Protein AF-A0A7C4R3G1-F1 (afdb_monomer)

Radius of gyration: 39.38 Å; Cα contacts (8 Å, |Δi|>4): 159; chains: 1; bounding box: 59×72×114 Å

Foldseek 3Di:
DDDDDDDDDDDDDDDDDDDDDDDDDDDDDDDDDDDDDDDPPPPPPDPPDDDPVNVVVVVVVCVVVVVVCCVVVVVVVVVVCLVVQQVVFVVLLVVLVVVLVVQLLVQCQVALQCSVVVSQVCCDPPNNVSHPQKHKFQWDADPVRDIDGDDDDPSPGFWIWMWGDTRPDIDIDIDGSPDDPPDDGDDD

Secondary structure (DSSP, 8-state):
-----------PPPPPP-------------------------------PPPHHHHHHHHHHHHHHHHHHHHHHHHHHHHHSHHHHHHHHHHHHHHHHHHHHHHHHHHHHH-TTTHHHHHHHHHSTTT-TT-TTEEEEEEEE-TTS-EEE--S-GGG--EEEEEE--SS--EEEEEE----TTSPPPP-

Mean predicted aligned error: 16.76 Å

Sequence (188 aa):
MRARRTTRRLPPRSPSPCARGAKPQPSASSPKRGLSAEGDMRHPAGRAGFTLLEVIVTIVAAAIVGVIFIQFMGTAMSQSIRPLEFVRGEAAAERLLERVTADYVYEVNRDPAGALVTLKGLIDPPTRKYGEAVAAAWVAFDAGGTEIPFTGPAAEARTLKVTVSAAGNDLVALFTRSRTADSPPVAF

pLDDT: mean 80.84, std 17.32, range [39.94, 97.56]

Nearest PDB structures (foldseek):
  3wir-assembly2_D  TM=3.744E-01  e=2.373E+00  Caldicellulosiruptor saccharolyticus DSM 8903
  7zs1-assembly1_A  TM=3.036E-01  e=2.687E+00  Candidatus Kuenenia
  5iwd-assembly1_A-2  TM=3.847E-01  e=9.323E+00  Human herpesvirus 5 strain AD169

Solvent-accessible surface area (backbone atoms only — not comparable to full-atom values): 12020 Å² total; per-residue (Å²): 133,90,80,91,88,86,84,84,90,85,82,88,88,80,87,90,81,89,84,83,88,82,84,87,83,88,88,89,87,84,91,79,92,76,93,73,95,70,86,79,79,71,71,74,77,72,83,84,67,88,47,74,64,57,54,52,52,49,52,54,52,49,50,56,52,50,54,54,48,50,59,55,51,56,51,54,57,64,57,62,52,54,61,57,51,30,54,52,24,44,56,52,30,50,55,52,50,52,51,52,48,53,50,43,56,50,31,44,61,73,39,30,79,51,21,68,56,54,49,43,53,37,38,36,86,90,58,33,75,78,38,88,49,37,48,71,46,55,38,40,65,48,98,85,67,47,82,39,79,52,83,72,61,71,87,70,61,49,31,40,38,37,38,28,58,32,54,88,58,68,49,75,49,79,48,60,65,87,54,52,89,88,50,83,74,78,87,130

Structure (mmCIF, N/CA/C/O backbone):
data_AF-A0A7C4R3G1-F1
#
_entry.id   AF-A0A7C4R3G1-F1
#
loop_
_atom_site.group_PDB
_atom_site.id
_atom_site.type_symbol
_atom_site.label_atom_id
_atom_site.label_alt_id
_atom_site.label_comp_id
_atom_site.label_asym_id
_atom_site.label_entity_id
_atom_site.label_seq_id
_atom_site.pdbx_PDB_ins_code
_atom_site.Cartn_x
_atom_site.Cartn_y
_atom_site.Cartn_z
_atom_site.occupancy
_atom_site.B_iso_or_equiv
_atom_site.auth_seq_id
_atom_site.auth_comp_id
_atom_site.auth_asym_id
_atom_site.auth_atom_id
_atom_site.pdbx_PDB_model_num
ATOM 1 N N . MET A 1 1 ? 17.623 -49.549 -1.931 1.00 39.94 1 MET A N 1
ATOM 2 C CA . MET A 1 1 ? 18.004 -50.472 -0.838 1.00 39.94 1 MET A CA 1
ATOM 3 C C . MET A 1 1 ? 18.016 -49.663 0.463 1.00 39.94 1 MET A C 1
ATOM 5 O O . MET A 1 1 ? 18.694 -48.653 0.465 1.00 39.94 1 MET A O 1
ATOM 9 N N . ARG A 1 2 ? 17.172 -50.041 1.450 1.00 41.09 2 ARG A N 1
ATOM 10 C CA . ARG A 1 2 ? 17.169 -49.772 2.925 1.00 41.09 2 ARG A CA 1
ATOM 11 C C . ARG A 1 2 ? 17.825 -48.479 3.488 1.00 41.09 2 ARG A C 1
ATOM 13 O O . ARG A 1 2 ? 18.943 -48.166 3.140 1.00 41.09 2 ARG A O 1
ATOM 20 N N . ALA A 1 3 ? 17.289 -47.766 4.486 1.00 44.34 3 ALA A N 1
ATOM 21 C CA . ALA A 1 3 ? 16.189 -48.019 5.420 1.00 44.34 3 ALA A CA 1
ATOM 22 C C . ALA A 1 3 ? 15.718 -46.714 6.104 1.00 44.34 3 ALA A C 1
ATOM 24 O O . ALA A 1 3 ? 16.498 -45.800 6.352 1.00 44.34 3 ALA A O 1
ATOM 25 N N . ARG A 1 4 ? 14.428 -46.699 6.459 1.00 55.28 4 ARG A N 1
ATOM 26 C CA . ARG A 1 4 ? 13.743 -45.734 7.331 1.00 55.28 4 ARG A CA 1
ATOM 27 C C . ARG A 1 4 ? 14.267 -45.806 8.772 1.00 55.28 4 ARG A C 1
ATOM 29 O O . ARG A 1 4 ? 14.492 -46.908 9.272 1.00 55.28 4 ARG A O 1
ATOM 36 N N . ARG A 1 5 ? 14.284 -44.676 9.489 1.00 57.41 5 ARG A N 1
ATOM 37 C CA . ARG A 1 5 ? 14.102 -44.660 10.950 1.00 57.41 5 ARG A CA 1
ATOM 38 C C . ARG A 1 5 ? 13.112 -43.579 11.367 1.00 57.41 5 ARG A C 1
ATOM 40 O O . ARG A 1 5 ? 13.182 -42.435 10.939 1.00 57.41 5 ARG A O 1
ATOM 47 N N . THR A 1 6 ? 12.186 -44.027 12.200 1.00 58.91 6 THR A N 1
ATOM 48 C CA . THR A 1 6 ? 10.973 -43.372 12.677 1.00 58.91 6 THR A CA 1
ATOM 49 C C . THR A 1 6 ? 11.058 -43.370 14.202 1.00 58.91 6 THR A C 1
ATOM 51 O O . THR A 1 6 ? 11.199 -44.446 14.777 1.00 58.91 6 THR A O 1
ATOM 54 N N . THR A 1 7 ? 10.943 -42.223 14.870 1.00 61.84 7 THR A N 1
ATOM 55 C CA . THR A 1 7 ? 10.782 -42.123 16.341 1.00 61.84 7 THR A CA 1
ATOM 56 C C . THR A 1 7 ? 9.971 -40.855 16.639 1.00 61.84 7 THR A C 1
ATOM 58 O O . THR A 1 7 ? 10.479 -39.754 16.479 1.00 61.84 7 THR A O 1
ATOM 61 N N . ARG A 1 8 ? 8.636 -40.929 16.708 1.00 54.50 8 ARG A N 1
ATOM 62 C CA . ARG A 1 8 ? 7.759 -41.250 17.861 1.00 54.50 8 ARG A CA 1
ATOM 63 C C . ARG A 1 8 ? 7.723 -40.137 18.932 1.00 54.50 8 ARG A C 1
ATOM 65 O O . ARG A 1 8 ? 8.576 -40.079 19.807 1.00 54.50 8 ARG A O 1
ATOM 72 N N . ARG A 1 9 ? 6.683 -39.291 18.849 1.00 53.69 9 ARG A N 1
ATOM 73 C CA . ARG A 1 9 ? 6.186 -38.367 19.894 1.00 53.69 9 ARG A CA 1
ATOM 74 C C . ARG A 1 9 ? 5.587 -39.139 21.078 1.00 53.69 9 ARG A C 1
ATOM 76 O O . ARG A 1 9 ? 4.912 -40.134 20.831 1.00 53.69 9 ARG A O 1
ATOM 83 N N . LEU A 1 10 ? 5.703 -38.598 22.297 1.00 58.94 10 LEU A N 1
ATOM 84 C CA . LEU A 1 10 ? 4.778 -38.810 23.428 1.00 58.94 10 LEU A CA 1
ATOM 85 C C . LEU A 1 10 ? 4.662 -37.512 24.293 1.00 58.94 10 LEU A C 1
ATOM 87 O O . LEU A 1 10 ? 5.524 -36.643 24.162 1.00 58.94 10 LEU A O 1
ATOM 91 N N . PRO A 1 11 ? 3.574 -37.346 25.084 1.00 69.19 11 PRO A N 1
ATOM 92 C CA . PRO A 1 11 ? 2.887 -36.070 25.381 1.00 69.19 11 PRO A CA 1
ATOM 93 C C . PRO A 1 11 ? 3.176 -35.462 26.784 1.00 69.19 11 PRO A C 1
ATOM 95 O O . PRO A 1 11 ? 3.904 -36.074 27.568 1.00 69.19 11 PRO A O 1
ATOM 98 N N . PRO A 1 12 ? 2.626 -34.264 27.119 1.00 63.69 12 PRO A N 1
ATOM 99 C CA . PRO A 1 12 ? 2.894 -33.564 28.386 1.00 63.69 12 PRO A CA 1
ATOM 100 C C . PRO A 1 12 ? 2.266 -34.211 29.635 1.00 63.69 12 PRO A C 1
ATOM 102 O O . PRO A 1 12 ? 1.228 -34.867 29.574 1.00 63.69 12 PRO A O 1
ATOM 105 N N . ARG A 1 13 ? 2.916 -33.978 30.785 1.00 58.56 13 ARG A N 1
ATOM 106 C CA . ARG A 1 13 ? 2.543 -34.463 32.124 1.00 58.56 13 ARG A CA 1
ATOM 107 C C . ARG A 1 13 ? 1.336 -33.707 32.699 1.00 58.56 13 ARG A C 1
ATOM 109 O O . ARG A 1 13 ? 1.319 -32.480 32.700 1.00 58.56 13 ARG A O 1
ATOM 116 N N . SER A 1 14 ? 0.375 -34.455 33.240 1.00 64.62 14 SER A N 1
ATOM 117 C CA . SER A 1 14 ? -0.737 -33.981 34.075 1.00 64.62 14 SER A CA 1
ATOM 118 C C . SER A 1 14 ? -0.316 -33.779 35.547 1.00 64.62 14 SER A C 1
ATOM 120 O O . SER A 1 14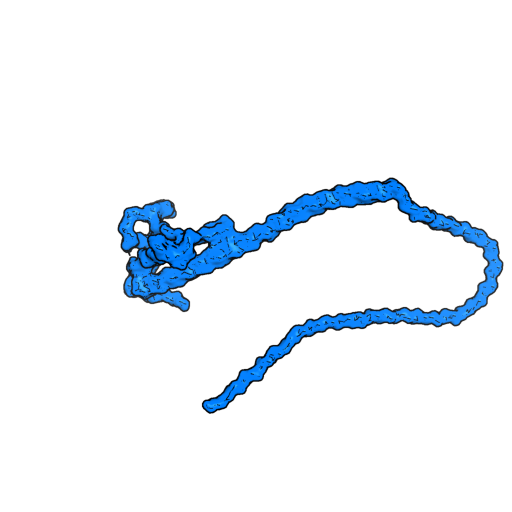 ? 0.660 -34.397 35.980 1.00 64.62 14 SER A O 1
ATOM 122 N N . PRO A 1 15 ? -1.045 -32.963 36.335 1.00 60.56 15 PRO A N 1
ATOM 123 C CA . PRO A 1 15 ? -0.702 -32.638 37.722 1.00 60.56 15 PRO A CA 1
ATOM 124 C C . PRO A 1 15 ? -1.195 -33.688 38.736 1.00 60.56 15 PRO A C 1
ATOM 126 O O . PRO A 1 15 ? -2.232 -34.322 38.542 1.00 60.56 15 PRO A O 1
ATOM 129 N N . SER A 1 16 ? -0.457 -33.840 39.840 1.00 67.31 16 SER A N 1
ATOM 130 C CA . SER A 1 16 ? -0.794 -34.721 40.970 1.00 67.31 16 SER A CA 1
ATOM 131 C C . SER A 1 16 ? -1.784 -34.068 41.957 1.00 67.31 16 SER A C 1
ATOM 133 O O . SER A 1 16 ? -1.658 -32.869 42.215 1.00 67.31 16 SER A O 1
ATOM 135 N N . PRO A 1 17 ? -2.712 -34.833 42.572 1.00 54.97 17 PRO A N 1
ATOM 136 C CA . PRO A 1 17 ? -3.666 -34.341 43.569 1.00 54.97 17 PRO A CA 1
ATOM 137 C C . PRO A 1 17 ? -3.320 -34.721 45.029 1.00 54.97 17 PRO A C 1
ATOM 139 O O . PRO A 1 17 ? -2.705 -35.747 45.290 1.00 54.97 17 PRO A O 1
ATOM 142 N N . CYS A 1 18 ? -3.848 -33.917 45.963 1.00 47.09 18 CYS A N 1
ATOM 143 C CA . CYS A 1 18 ? -4.309 -34.260 47.324 1.00 47.09 18 CYS A CA 1
ATOM 144 C C . CYS A 1 18 ? -3.393 -35.022 48.314 1.00 47.09 18 CYS A C 1
ATOM 146 O O . CYS A 1 18 ? -3.276 -36.243 48.266 1.00 47.09 18 CYS A O 1
ATOM 148 N N . ALA A 1 19 ? -2.997 -34.333 49.390 1.00 47.78 19 ALA A N 1
ATOM 149 C CA . ALA A 1 19 ? -2.803 -34.909 50.730 1.00 47.78 19 ALA A CA 1
ATOM 150 C C . ALA A 1 19 ? -3.446 -33.929 51.734 1.00 47.78 19 ALA A C 1
ATOM 152 O O . ALA A 1 19 ? -2.988 -32.801 51.867 1.00 47.78 19 ALA A O 1
ATOM 153 N N . ARG A 1 20 ? -4.687 -34.136 52.197 1.00 45.19 20 ARG A N 1
ATOM 154 C CA . ARG A 1 20 ? -5.186 -35.091 53.210 1.00 45.19 20 ARG A CA 1
ATOM 155 C C . ARG A 1 20 ? -4.472 -34.936 54.559 1.00 45.19 20 ARG A C 1
ATOM 157 O O . ARG A 1 20 ? -3.302 -35.264 54.699 1.00 45.19 20 ARG A O 1
ATOM 164 N N . GLY A 1 21 ? -5.219 -34.400 55.522 1.00 47.88 21 GLY A N 1
ATOM 165 C CA . GLY A 1 21 ? -4.740 -34.039 56.848 1.00 47.88 21 GLY A CA 1
ATOM 166 C C . GLY A 1 21 ? -4.581 -35.205 57.817 1.00 47.88 21 GLY A C 1
ATOM 167 O O . GLY A 1 21 ? -5.126 -36.291 57.629 1.00 47.88 21 GLY A O 1
ATOM 168 N N . ALA A 1 22 ? -3.868 -34.907 58.899 1.00 45.31 22 ALA A N 1
ATOM 169 C CA . ALA A 1 22 ? -3.738 -35.742 60.078 1.00 45.31 22 ALA A CA 1
ATOM 170 C C . ALA A 1 22 ? -3.911 -34.851 61.319 1.00 45.31 22 ALA A C 1
ATOM 172 O O . ALA A 1 22 ? -3.084 -33.986 61.595 1.00 45.31 22 ALA A O 1
ATOM 173 N N . LYS A 1 23 ? -5.010 -35.051 62.054 1.00 50.81 23 LYS A N 1
ATOM 174 C CA . LYS A 1 23 ? -5.135 -34.644 63.461 1.00 50.81 23 LYS A CA 1
ATOM 175 C C . LYS A 1 23 ? -4.721 -35.831 64.336 1.00 50.81 23 LYS A C 1
ATOM 177 O O . LYS A 1 23 ? -5.224 -36.925 64.083 1.00 50.81 23 LYS A O 1
ATOM 182 N N . PRO A 1 24 ? -3.924 -35.639 65.397 1.00 49.69 24 PRO A N 1
ATOM 183 C CA . PRO A 1 24 ? -3.835 -36.600 66.488 1.00 49.69 24 PRO A CA 1
ATOM 184 C C . PRO A 1 24 ? -4.986 -36.409 67.488 1.00 49.69 24 PRO A C 1
ATOM 186 O O . PRO A 1 24 ? -5.392 -35.287 67.797 1.00 49.69 24 PRO A O 1
ATOM 189 N N . GLN A 1 25 ? -5.504 -37.540 67.961 1.00 56.38 25 GLN A N 1
ATOM 190 C CA . GLN A 1 25 ? -6.518 -37.710 69.006 1.00 56.38 25 GLN A CA 1
ATOM 191 C C . GLN A 1 25 ? -5.856 -37.869 70.411 1.00 56.38 25 GLN A C 1
ATOM 193 O O . GLN A 1 25 ? -4.631 -37.788 70.498 1.00 56.38 25 GLN A O 1
ATOM 198 N N . PRO A 1 26 ? -6.626 -38.015 71.514 1.00 57.84 26 PRO A N 1
ATOM 199 C CA . PRO A 1 26 ? -6.390 -37.334 72.790 1.00 57.84 26 PRO A CA 1
ATOM 200 C C . PRO A 1 26 ? -5.721 -38.200 73.873 1.00 57.84 26 PRO A C 1
ATOM 202 O O . PRO A 1 26 ? -5.774 -39.425 73.827 1.00 57.84 26 PRO A O 1
ATOM 205 N N . SER A 1 27 ? -5.193 -37.554 74.919 1.00 47.47 27 SER A N 1
ATOM 206 C CA . SER A 1 27 ? -4.814 -38.204 76.181 1.00 47.47 27 SER A CA 1
ATOM 207 C C . SER A 1 27 ? -5.640 -37.652 77.345 1.00 47.47 27 SER A C 1
ATOM 209 O O . SER A 1 27 ? -5.654 -36.445 77.589 1.00 47.47 27 SER A O 1
ATOM 211 N N . ALA A 1 28 ? -6.312 -38.546 78.066 1.00 52.97 28 ALA A N 1
ATOM 212 C CA . ALA A 1 28 ? -7.078 -38.274 79.276 1.00 52.97 28 ALA A CA 1
ATOM 213 C C . ALA A 1 28 ? -6.274 -38.628 80.541 1.00 52.97 28 ALA A C 1
ATOM 215 O O . ALA A 1 28 ? -5.576 -39.634 80.532 1.00 52.97 28 ALA A O 1
ATOM 216 N N . SER A 1 29 ? -6.435 -37.834 81.611 1.00 47.25 29 SER A N 1
ATOM 217 C CA . SER A 1 29 ? -6.316 -38.157 83.061 1.00 47.25 29 SER A CA 1
ATOM 218 C C . SER A 1 29 ? -6.092 -36.824 83.802 1.00 47.25 29 SER A C 1
ATOM 220 O O . SER A 1 29 ? -5.271 -36.043 83.340 1.00 47.25 29 SER A O 1
ATOM 222 N N . SER A 1 30 ? -6.711 -36.414 84.910 1.00 54.38 30 SER A N 1
ATOM 223 C CA . SER A 1 30 ? -7.469 -37.057 85.989 1.00 54.38 30 SER A CA 1
ATOM 224 C C . SER A 1 30 ? -8.206 -35.956 86.799 1.00 54.38 30 SER A C 1
ATOM 226 O O . SER A 1 30 ? -7.955 -34.770 86.576 1.00 54.38 30 SER A O 1
ATOM 228 N N . PRO A 1 31 ? -9.113 -36.300 87.736 1.00 61.72 31 PRO A N 1
ATOM 229 C CA . PRO A 1 31 ? -10.105 -35.377 88.289 1.00 61.72 31 PRO A CA 1
ATOM 230 C C . PRO A 1 31 ? -9.640 -34.693 89.583 1.00 61.72 31 PRO A C 1
ATOM 232 O O . PRO A 1 31 ? -9.026 -35.328 90.441 1.00 61.72 31 PRO A O 1
ATOM 235 N N . LYS A 1 32 ? -10.040 -33.434 89.801 1.00 55.91 32 LYS A N 1
ATOM 236 C CA . LYS A 1 32 ? -10.130 -32.860 91.152 1.00 55.91 32 LYS A CA 1
ATOM 237 C C . LYS A 1 32 ? -11.449 -32.122 91.340 1.00 55.91 32 LYS A C 1
ATOM 239 O O . LYS A 1 32 ? -11.740 -31.116 90.706 1.00 55.91 32 LYS A O 1
ATOM 244 N N . ARG A 1 33 ? -12.238 -32.711 92.232 1.00 56.62 33 ARG A N 1
ATOM 245 C CA . ARG A 1 33 ? -13.456 -32.192 92.841 1.00 56.62 33 ARG A CA 1
ATOM 246 C C . ARG A 1 33 ? -13.064 -30.963 93.672 1.00 56.62 33 ARG A C 1
ATOM 248 O O . ARG A 1 33 ? -12.222 -31.083 94.557 1.00 56.62 33 ARG A O 1
ATOM 255 N N . GLY A 1 34 ? -13.659 -29.816 93.373 1.00 44.47 34 GLY A N 1
ATOM 256 C CA . GLY A 1 34 ? -13.479 -28.564 94.099 1.00 44.47 34 GLY A CA 1
ATOM 257 C C . GLY A 1 34 ? -14.744 -27.739 93.935 1.00 44.47 34 GLY A C 1
ATOM 258 O O . GLY A 1 34 ? -14.966 -27.125 92.901 1.00 44.47 34 GLY A O 1
ATOM 259 N N . LEU A 1 35 ? -15.612 -27.850 94.929 1.00 54.81 35 LEU A N 1
ATOM 260 C CA . LEU A 1 35 ? -16.843 -27.100 95.086 1.00 54.81 35 LEU A CA 1
ATOM 261 C C . LEU A 1 35 ? -16.481 -25.659 95.471 1.00 54.81 35 LEU A C 1
ATOM 263 O O . LEU A 1 35 ? -15.984 -25.462 96.571 1.00 54.81 35 LEU A O 1
ATOM 267 N N . SER A 1 36 ? -16.756 -24.691 94.598 1.00 49.94 36 SER A N 1
ATOM 268 C CA . SER A 1 36 ? -16.986 -23.294 94.980 1.00 49.94 36 SER A CA 1
ATOM 269 C C . SER A 1 36 ? -17.963 -22.692 93.984 1.00 49.94 36 SER A C 1
ATOM 271 O O . SER A 1 36 ? -17.658 -22.525 92.805 1.00 49.94 36 SER A O 1
ATOM 273 N N . ALA A 1 37 ? -19.170 -22.436 94.473 1.00 54.81 37 ALA A N 1
ATOM 274 C CA . ALA A 1 37 ? -20.114 -21.551 93.830 1.00 54.81 37 ALA A CA 1
ATOM 275 C C . ALA A 1 37 ? -19.540 -20.131 93.899 1.00 54.81 37 ALA A C 1
ATOM 277 O O . ALA A 1 37 ? -19.381 -19.602 94.989 1.00 54.81 37 ALA A O 1
ATOM 278 N N . GLU A 1 38 ? -19.232 -19.545 92.749 1.00 53.16 38 GLU A N 1
ATOM 279 C CA . GLU A 1 38 ? -19.070 -18.103 92.584 1.00 53.16 38 GLU A CA 1
ATOM 280 C C . GLU A 1 38 ? -19.631 -17.792 91.193 1.00 53.16 38 GLU A C 1
ATOM 282 O O . GLU A 1 38 ? -19.257 -18.426 90.203 1.00 53.16 38 GLU A O 1
ATOM 287 N N . GLY A 1 39 ? -20.633 -16.919 91.141 1.00 55.72 39 GLY A N 1
ATOM 288 C CA . GLY A 1 39 ? -21.445 -16.666 89.957 1.00 55.72 39 GLY A CA 1
ATOM 289 C C . GLY A 1 39 ? -20.625 -16.175 88.769 1.00 55.72 39 GLY A C 1
ATOM 290 O O . GLY A 1 39 ? -20.235 -15.012 88.705 1.00 55.72 39 GLY A O 1
ATOM 291 N N . ASP A 1 40 ? -20.450 -17.054 87.786 1.00 54.91 40 ASP A N 1
ATOM 292 C CA . ASP A 1 40 ? -20.067 -16.712 86.421 1.00 54.91 40 ASP A CA 1
ATOM 293 C C . ASP A 1 40 ? -21.234 -15.952 85.771 1.00 54.91 40 ASP A C 1
ATOM 295 O O . ASP A 1 40 ? -22.110 -16.532 85.124 1.00 54.91 40 ASP A O 1
ATOM 299 N N . MET A 1 41 ? -21.275 -14.631 85.969 1.00 57.22 41 MET A N 1
ATOM 300 C CA . MET A 1 41 ? -22.012 -13.732 85.085 1.00 57.22 41 MET A CA 1
ATOM 301 C C . MET A 1 41 ? -21.307 -13.706 83.726 1.00 57.22 41 MET A C 1
ATOM 303 O O . MET A 1 41 ? -20.685 -12.716 83.333 1.00 57.22 41 MET A O 1
ATOM 307 N N . ARG A 1 42 ? -21.457 -14.795 82.964 1.00 60.56 42 ARG A N 1
ATOM 308 C CA . ARG A 1 42 ? -21.323 -14.741 81.514 1.00 60.56 42 ARG A CA 1
ATOM 309 C C . ARG A 1 42 ? -22.380 -13.775 81.026 1.00 60.56 42 ARG A C 1
ATOM 311 O O . ARG A 1 42 ? -23.553 -14.126 80.922 1.00 60.56 42 ARG A O 1
ATOM 318 N N . HIS A 1 43 ? -21.954 -12.560 80.711 1.00 60.31 43 HIS A N 1
ATOM 319 C CA . HIS A 1 43 ? -22.693 -11.748 79.767 1.00 60.31 43 HIS A CA 1
ATOM 320 C C . HIS A 1 43 ? -22.860 -12.602 78.507 1.00 60.31 43 HIS A C 1
ATOM 322 O O . HIS A 1 43 ? -21.848 -12.997 77.914 1.00 60.31 43 HIS A O 1
ATOM 328 N N . PRO A 1 44 ? -24.093 -12.954 78.104 1.00 55.62 44 PRO A N 1
ATOM 329 C CA . PRO A 1 44 ? -24.291 -13.552 76.804 1.00 55.62 44 PRO A CA 1
ATOM 330 C C . PRO A 1 44 ? -23.753 -12.541 75.796 1.00 55.62 44 PRO A C 1
ATOM 332 O O . PRO A 1 44 ? -24.256 -11.421 75.705 1.00 55.62 44 PRO A O 1
ATOM 335 N N . ALA A 1 45 ? -22.689 -12.920 75.086 1.00 63.28 45 ALA A N 1
ATOM 336 C CA . ALA A 1 45 ? -22.256 -12.217 73.893 1.00 63.28 45 ALA A CA 1
ATOM 337 C C . ALA A 1 45 ? -23.515 -11.985 73.053 1.00 63.28 45 ALA A C 1
ATOM 339 O O . ALA A 1 45 ? -24.215 -12.945 72.714 1.00 63.28 45 ALA A O 1
ATOM 340 N N . GLY A 1 46 ? -23.866 -10.710 72.861 1.00 58.12 46 GLY A N 1
ATOM 341 C CA . GLY A 1 46 ? -25.123 -10.318 72.244 1.00 58.12 46 GLY A CA 1
ATOM 342 C C . GLY A 1 46 ? -25.340 -11.123 70.971 1.00 58.12 46 GLY A C 1
ATOM 343 O O . GLY A 1 46 ? -24.436 -11.244 70.145 1.00 58.12 46 GLY A O 1
ATOM 344 N N . ARG A 1 47 ? -26.531 -11.709 70.828 1.00 61.41 47 ARG A N 1
ATOM 345 C CA . ARG A 1 47 ? -26.988 -12.241 69.544 1.00 61.41 47 ARG A CA 1
ATOM 346 C C . ARG A 1 47 ? -26.922 -11.089 68.543 1.00 61.41 47 ARG A C 1
ATOM 348 O O . ARG A 1 47 ? -27.801 -10.234 68.533 1.00 61.41 47 ARG A O 1
ATOM 355 N N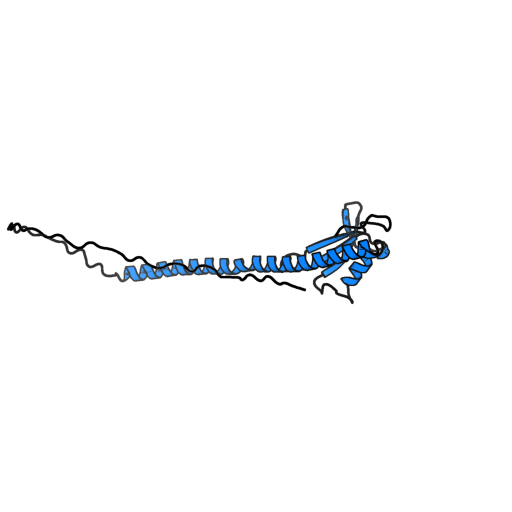 . ALA A 1 48 ? -25.858 -11.054 67.750 1.00 66.19 48 ALA A N 1
ATOM 356 C CA . ALA A 1 48 ? -25.703 -10.124 66.648 1.00 66.19 48 ALA A CA 1
ATOM 357 C C . ALA A 1 48 ? -26.709 -10.529 65.563 1.00 66.19 48 ALA A C 1
ATOM 359 O O . ALA A 1 48 ? -26.462 -11.427 64.762 1.00 66.19 48 ALA A O 1
ATOM 360 N N . GLY A 1 49 ? -27.904 -9.946 65.625 1.00 68.44 49 GLY A N 1
ATOM 361 C CA . GLY A 1 49 ? -28.871 -9.994 64.539 1.00 68.44 49 GLY A CA 1
ATOM 362 C C . GLY A 1 49 ? -28.520 -8.933 63.502 1.00 68.44 49 GLY A C 1
ATOM 363 O O . GLY A 1 49 ? -28.170 -7.814 63.871 1.00 68.44 49 GLY A O 1
ATOM 364 N N . PHE A 1 50 ? -28.633 -9.289 62.222 1.00 73.25 50 PHE A N 1
AT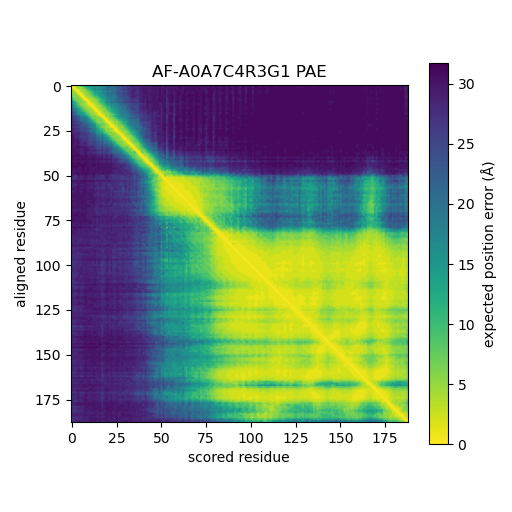OM 365 C CA . PHE A 1 50 ? -28.538 -8.348 61.107 1.00 73.25 50 PHE A CA 1
ATOM 366 C C . PHE A 1 50 ? -29.538 -7.208 61.322 1.00 73.25 50 PHE A C 1
ATOM 368 O O . PHE A 1 50 ? -30.748 -7.442 61.397 1.00 73.25 50 PHE A O 1
ATOM 375 N N . THR A 1 51 ? -29.051 -5.977 61.447 1.00 88.56 51 THR A N 1
ATOM 376 C CA . THR A 1 51 ? -29.946 -4.822 61.551 1.00 88.56 51 THR A CA 1
ATOM 377 C C . THR A 1 51 ? -30.481 -4.469 60.164 1.00 88.56 51 THR A C 1
ATOM 379 O O . THR A 1 51 ? -29.775 -4.587 59.163 1.00 88.56 51 THR A O 1
ATOM 382 N N . LEU A 1 52 ? -31.731 -4.006 60.079 1.00 90.00 52 LEU A N 1
ATOM 383 C CA . LEU A 1 52 ? -32.309 -3.538 58.810 1.00 90.00 52 LEU A CA 1
ATOM 384 C C . LEU A 1 52 ? -31.465 -2.413 58.185 1.00 90.00 52 LEU A C 1
ATOM 386 O O . LEU A 1 52 ? -31.298 -2.352 56.970 1.00 90.00 52 LEU A O 1
ATOM 390 N N . LEU A 1 53 ? -30.879 -1.565 59.031 1.00 91.44 53 LEU A N 1
ATOM 391 C CA . LEU A 1 53 ? -29.979 -0.495 58.616 1.00 91.44 53 LEU A CA 1
ATOM 392 C C . LEU A 1 53 ? -28.712 -1.037 57.929 1.00 91.44 53 LEU A C 1
ATOM 394 O O . LEU A 1 53 ? -28.333 -0.543 56.873 1.00 91.44 53 LEU A O 1
ATOM 398 N N . GLU A 1 54 ? -28.078 -2.063 58.493 1.00 90.00 54 GLU A N 1
ATOM 399 C CA . GLU A 1 54 ? -26.865 -2.683 57.943 1.00 90.00 54 GLU A CA 1
ATOM 400 C C . GLU A 1 54 ? -27.100 -3.271 56.546 1.00 90.00 54 GLU A C 1
ATOM 402 O O . GLU A 1 54 ? -26.289 -3.076 55.639 1.00 90.00 54 GLU A O 1
ATOM 407 N N . VAL A 1 55 ? -28.252 -3.912 56.327 1.00 93.12 55 VAL A N 1
ATOM 408 C CA . VAL A 1 55 ? -28.632 -4.432 55.003 1.00 93.12 55 VAL A CA 1
ATOM 409 C C . VAL A 1 55 ? -28.797 -3.297 53.988 1.00 93.12 55 VAL A C 1
ATOM 411 O O . VAL A 1 55 ? -28.297 -3.383 52.870 1.00 93.12 55 VAL A O 1
ATOM 414 N N . ILE A 1 56 ? -29.458 -2.203 54.366 1.00 94.44 56 ILE A N 1
ATOM 415 C CA . ILE A 1 56 ? -29.659 -1.066 53.458 1.00 94.44 56 ILE A CA 1
ATOM 416 C C . ILE A 1 56 ? -28.317 -0.416 53.110 1.00 94.44 56 ILE A C 1
ATOM 418 O O . ILE A 1 56 ? -28.032 -0.180 51.936 1.00 94.44 56 ILE A O 1
ATOM 422 N N . VAL A 1 57 ? -27.470 -0.164 54.110 1.00 95.00 57 VAL A N 1
ATOM 423 C CA . VAL A 1 57 ? -26.163 0.476 53.910 1.00 95.00 57 VAL A CA 1
ATOM 424 C C . VAL A 1 57 ? -25.258 -0.386 53.028 1.00 95.00 57 VAL A C 1
ATOM 426 O O . VAL A 1 57 ? -24.606 0.144 52.130 1.00 95.00 57 VAL A O 1
ATOM 429 N N . THR A 1 58 ? -25.249 -1.708 53.218 1.00 94.88 58 THR A N 1
ATOM 430 C CA . THR A 1 58 ? -24.444 -2.622 52.390 1.00 94.88 58 THR A CA 1
ATOM 431 C C . THR A 1 58 ? -24.926 -2.682 50.942 1.00 94.88 58 THR A C 1
ATOM 433 O O . THR A 1 58 ? -24.093 -2.642 50.039 1.00 94.88 58 THR A O 1
ATOM 436 N N . ILE A 1 59 ? -26.239 -2.700 50.688 1.00 95.69 59 ILE A N 1
ATOM 437 C CA . ILE A 1 59 ? -26.784 -2.682 49.320 1.00 95.69 59 ILE A CA 1
ATOM 438 C C . ILE A 1 59 ? -26.475 -1.352 48.623 1.00 95.69 59 ILE A C 1
ATOM 440 O O . ILE A 1 59 ? -26.068 -1.353 47.463 1.00 95.69 59 ILE A O 1
ATOM 444 N N . VAL A 1 60 ? -26.614 -0.220 49.319 1.00 96.94 60 VAL A N 1
ATOM 445 C CA . VAL A 1 60 ? -26.292 1.102 48.758 1.00 96.94 60 VAL A CA 1
ATOM 446 C C . VAL A 1 60 ? -24.797 1.214 48.456 1.00 96.94 60 VAL A C 1
ATOM 448 O O . VAL A 1 60 ? -24.423 1.639 47.363 1.00 96.94 60 VAL A O 1
ATOM 451 N N . ALA A 1 61 ? -23.934 0.774 49.375 1.00 96.00 61 ALA A N 1
ATOM 452 C CA . ALA A 1 61 ? -22.493 0.741 49.147 1.00 96.00 61 ALA A CA 1
ATOM 453 C C . ALA A 1 61 ? -22.127 -0.168 47.959 1.00 96.00 61 ALA A C 1
ATOM 455 O O . ALA A 1 61 ? -21.354 0.236 47.089 1.00 96.00 61 ALA A O 1
ATOM 456 N N . ALA A 1 62 ? -22.729 -1.359 47.871 1.00 96.31 62 ALA A N 1
ATOM 457 C CA . ALA A 1 62 ? -22.534 -2.281 46.754 1.00 96.31 62 ALA A CA 1
ATOM 458 C C . ALA A 1 62 ? -23.016 -1.691 45.419 1.00 96.31 62 ALA A C 1
ATOM 460 O O . ALA A 1 62 ? -22.354 -1.882 44.402 1.00 96.31 62 ALA A O 1
ATOM 461 N N . ALA A 1 63 ? -24.119 -0.937 45.411 1.00 96.44 63 ALA A N 1
ATOM 462 C CA . ALA A 1 63 ? -24.629 -0.274 44.214 1.00 96.44 63 ALA A CA 1
ATOM 463 C C . ALA A 1 63 ? -23.667 0.810 43.704 1.00 96.44 63 ALA A C 1
ATOM 465 O O . ALA A 1 63 ? -23.362 0.844 42.513 1.00 96.44 63 ALA A O 1
ATOM 466 N N . ILE A 1 64 ? -23.132 1.652 44.596 1.00 95.88 64 ILE A N 1
ATOM 467 C CA . ILE A 1 64 ? -22.164 2.699 44.230 1.00 95.88 64 ILE A CA 1
ATOM 468 C C . ILE A 1 64 ? -20.892 2.067 43.650 1.00 95.88 64 ILE A C 1
ATOM 470 O O . ILE A 1 64 ? -20.441 2.456 42.571 1.00 95.88 64 ILE A O 1
ATOM 474 N N . VAL A 1 65 ? -20.343 1.050 44.323 1.00 94.88 65 VAL A N 1
ATOM 475 C CA . VAL A 1 65 ? -19.156 0.321 43.848 1.00 94.88 65 VAL A CA 1
ATOM 476 C C . VAL A 1 65 ? -19.439 -0.398 42.526 1.00 94.88 65 VAL A C 1
ATOM 478 O O . VAL A 1 65 ? -18.607 -0.363 41.622 1.00 94.88 65 VAL A O 1
ATOM 481 N N . GLY A 1 66 ? -20.619 -1.001 42.374 1.00 94.69 66 GLY A N 1
ATOM 482 C CA . GLY A 1 66 ? -21.036 -1.688 41.154 1.00 94.69 66 GLY A CA 1
ATOM 483 C C . GLY A 1 66 ? -21.121 -0.758 39.943 1.00 94.69 66 GLY A C 1
ATOM 484 O O . GLY A 1 66 ? -20.620 -1.101 38.874 1.00 94.69 66 GLY A O 1
ATOM 485 N N . VAL A 1 67 ? -21.678 0.444 40.105 1.00 93.12 67 VAL A N 1
ATOM 486 C CA . VAL A 1 67 ? -21.747 1.449 39.028 1.00 93.12 67 VAL A CA 1
ATOM 487 C C . VAL A 1 67 ? -20.350 1.906 38.611 1.00 93.12 67 VAL A C 1
ATOM 489 O O . VAL A 1 67 ? -20.044 1.952 37.418 1.00 93.12 67 VAL A O 1
ATOM 492 N N . ILE A 1 68 ? -19.481 2.192 39.584 1.00 91.19 68 ILE A N 1
ATOM 493 C CA . ILE A 1 68 ? -18.083 2.560 39.334 1.00 91.19 68 ILE A CA 1
ATOM 494 C C . ILE A 1 68 ? -17.370 1.444 38.555 1.00 91.19 68 ILE A C 1
ATOM 496 O O . ILE A 1 68 ? -16.701 1.706 37.554 1.00 91.19 68 ILE A O 1
ATOM 500 N N . PHE A 1 69 ? -17.563 0.190 38.967 1.00 87.44 69 PHE A N 1
ATOM 501 C CA . PHE A 1 69 ? -16.976 -0.975 38.313 1.00 87.44 69 PHE A CA 1
ATOM 502 C C . PHE A 1 69 ? -17.444 -1.127 36.861 1.00 87.44 69 PHE A C 1
ATOM 504 O O . PHE A 1 69 ? -16.619 -1.349 35.980 1.00 87.44 69 PHE A O 1
ATOM 511 N N . ILE A 1 70 ? -18.739 -0.952 36.582 1.00 87.00 70 ILE A N 1
ATOM 512 C CA . ILE A 1 70 ? -19.281 -1.034 35.217 1.00 87.00 70 ILE A CA 1
ATOM 513 C C . ILE A 1 70 ? -18.682 0.060 34.322 1.00 87.00 70 ILE A C 1
ATOM 515 O O . ILE A 1 70 ? -18.278 -0.237 33.196 1.00 87.00 70 ILE A O 1
ATOM 519 N N . GLN A 1 71 ? -18.549 1.295 34.817 1.00 82.31 71 GLN A N 1
ATOM 520 C CA . GLN A 1 71 ? -17.977 2.388 34.023 1.00 82.31 71 GLN A CA 1
ATOM 521 C C . GLN A 1 71 ? -16.498 2.184 33.690 1.00 82.31 71 GLN A C 1
ATOM 523 O O . GLN A 1 71 ? -16.089 2.410 32.546 1.00 82.31 71 GLN A O 1
ATOM 528 N N . PHE A 1 72 ? -15.693 1.727 34.648 1.00 76.88 72 PHE A N 1
ATOM 529 C CA . PHE A 1 72 ? -14.270 1.484 34.409 1.00 76.88 72 PHE A CA 1
ATOM 530 C C . PHE A 1 72 ? -14.009 0.195 33.617 1.00 76.88 72 PHE A C 1
ATOM 532 O O . PHE A 1 72 ? -13.122 0.169 32.767 1.00 76.88 72 PHE A O 1
ATOM 539 N N . MET A 1 73 ? -14.804 -0.858 33.816 1.00 77.62 73 MET A N 1
ATOM 540 C CA . MET A 1 73 ? -14.629 -2.118 33.088 1.00 77.62 73 MET A CA 1
ATOM 541 C C . MET A 1 73 ? -15.137 -2.029 31.641 1.00 77.62 73 MET A C 1
ATOM 543 O O . MET A 1 73 ? -14.496 -2.552 30.729 1.00 77.62 73 MET A O 1
ATOM 547 N N . GLY A 1 74 ? -16.250 -1.324 31.401 1.00 65.75 74 GLY A N 1
ATOM 548 C CA . GLY A 1 74 ? -16.804 -1.132 30.056 1.00 65.75 74 GLY A CA 1
ATOM 549 C C . GLY A 1 74 ? -15.881 -0.328 29.134 1.00 65.75 74 GLY A C 1
ATOM 550 O O . GLY A 1 74 ? -15.721 -0.658 27.958 1.00 65.75 74 GLY A O 1
ATOM 551 N N . THR A 1 75 ? -15.209 0.688 29.677 1.00 65.06 75 THR A N 1
ATOM 552 C CA . THR A 1 75 ? -14.254 1.521 28.928 1.00 65.06 75 THR A CA 1
ATOM 553 C C . THR A 1 75 ? -12.926 0.801 28.678 1.00 65.06 75 THR A C 1
ATOM 555 O O . THR A 1 75 ? -12.447 0.792 27.541 1.00 65.06 75 THR A O 1
ATOM 558 N N . ALA A 1 76 ? -12.374 0.116 29.685 1.00 60.22 76 ALA A N 1
ATOM 559 C CA . ALA A 1 76 ? -11.135 -0.653 29.545 1.00 60.22 76 ALA A CA 1
ATOM 560 C C . ALA A 1 76 ? -11.270 -1.820 28.547 1.00 60.22 76 ALA A C 1
ATOM 562 O O . ALA A 1 76 ? -10.368 -2.065 27.742 1.00 60.22 76 ALA A O 1
ATOM 563 N N . MET A 1 77 ? -12.414 -2.512 28.532 1.00 63.88 77 MET A N 1
ATOM 564 C CA . MET A 1 77 ? -12.656 -3.618 27.600 1.00 63.88 77 MET A CA 1
ATOM 565 C C . MET A 1 77 ? -12.789 -3.132 26.147 1.00 63.88 77 MET A C 1
ATOM 567 O O . MET A 1 77 ? -12.213 -3.739 25.245 1.00 63.88 77 MET A O 1
ATOM 571 N N . SER A 1 78 ? -13.474 -2.006 25.911 1.00 61.25 78 SER A N 1
ATOM 572 C CA . SER A 1 78 ? -13.638 -1.437 24.56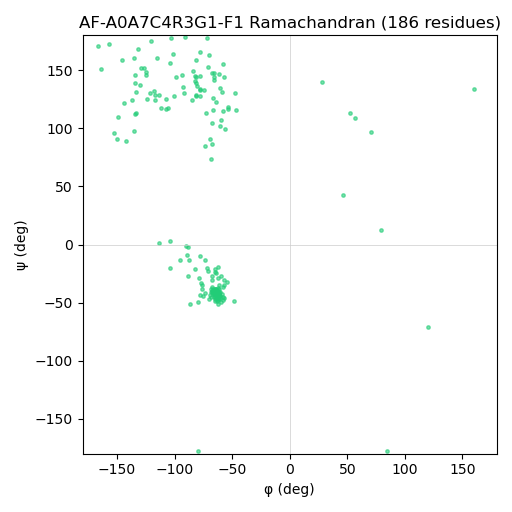2 1.00 61.25 78 SER A CA 1
ATOM 573 C C . SER A 1 78 ? -12.325 -0.912 23.961 1.00 61.25 78 SER A C 1
ATOM 575 O O . SER A 1 78 ? -12.131 -0.973 22.746 1.00 61.25 78 SER A O 1
ATOM 577 N N . GLN A 1 79 ? -11.392 -0.435 24.788 1.00 63.75 79 GLN A N 1
ATOM 578 C CA . GLN A 1 79 ? -10.079 0.020 24.319 1.00 63.75 79 GLN A CA 1
ATOM 579 C C . GLN A 1 79 ? -9.067 -1.119 24.124 1.00 63.75 79 GLN A C 1
ATOM 581 O O . GLN A 1 79 ? -8.135 -0.958 23.342 1.00 63.75 79 GLN A O 1
ATOM 586 N N . SER A 1 80 ? -9.264 -2.283 24.752 1.00 63.19 80 SER A N 1
ATOM 587 C CA . SER A 1 80 ? -8.311 -3.406 24.700 1.00 63.19 80 SER A CA 1
ATOM 588 C C . SER A 1 80 ? -8.230 -4.120 23.340 1.00 63.19 80 SER A C 1
ATOM 590 O O . SER A 1 80 ? -7.223 -4.758 23.045 1.00 63.19 80 SER A O 1
ATOM 592 N N . ILE A 1 81 ? -9.264 -4.026 22.495 1.00 71.25 81 ILE A N 1
ATOM 593 C CA . IL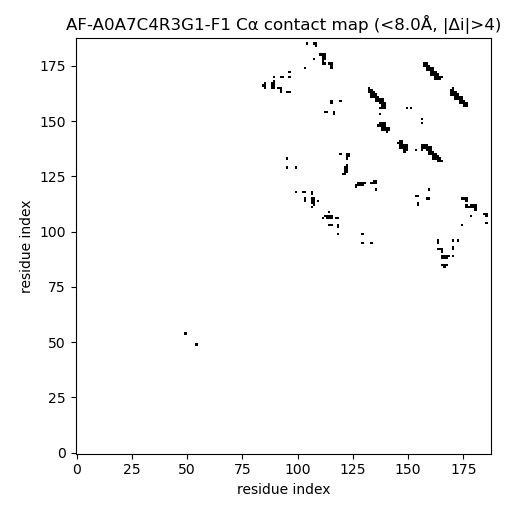E A 1 81 ? -9.307 -4.737 21.200 1.00 71.25 81 ILE A CA 1
ATOM 594 C C . ILE A 1 81 ? -8.670 -3.915 20.068 1.00 71.25 81 ILE A C 1
ATOM 596 O O . ILE A 1 81 ? -8.099 -4.483 19.140 1.00 71.25 81 ILE A O 1
ATOM 600 N N . ARG A 1 82 ? -8.678 -2.581 20.170 1.00 77.06 82 ARG A N 1
ATOM 601 C CA . ARG A 1 82 ? -8.148 -1.684 19.126 1.00 77.06 82 ARG A CA 1
ATOM 602 C C . ARG A 1 82 ? -6.663 -1.920 18.804 1.00 77.06 82 ARG A C 1
ATOM 604 O O . ARG A 1 82 ? -6.333 -1.988 17.624 1.00 77.06 82 ARG A O 1
ATOM 611 N N . PRO A 1 83 ? -5.765 -2.130 19.790 1.00 79.81 83 PRO A N 1
ATOM 612 C CA . PRO A 1 83 ? -4.369 -2.454 19.500 1.00 79.81 83 PRO A CA 1
ATOM 613 C C . PRO A 1 83 ? -4.212 -3.766 18.727 1.00 79.81 83 PRO A C 1
ATOM 615 O O . PRO A 1 83 ? -3.349 -3.874 17.864 1.00 79.81 83 PRO A O 1
ATOM 618 N N . LEU A 1 84 ? -5.061 -4.764 18.998 1.00 83.44 84 LEU A N 1
ATOM 619 C CA . LEU A 1 84 ? -5.017 -6.040 18.282 1.00 83.44 84 LEU A CA 1
ATOM 620 C C . LEU A 1 84 ? -5.448 -5.886 16.823 1.00 83.44 84 LEU A C 1
ATOM 622 O O . LEU A 1 84 ? -4.879 -6.537 15.949 1.00 83.44 84 LEU A O 1
ATOM 626 N N . GLU A 1 85 ? -6.442 -5.044 16.553 1.00 82.44 85 GLU A N 1
ATOM 627 C CA . GLU A 1 85 ? -6.881 -4.743 15.188 1.00 82.44 85 GLU A CA 1
ATOM 628 C C . GLU A 1 85 ? -5.804 -3.988 14.406 1.00 82.44 85 GLU A C 1
ATOM 630 O O . GLU A 1 85 ? -5.530 -4.352 13.263 1.00 82.44 85 GLU A O 1
ATOM 635 N N . PHE A 1 86 ? -5.126 -3.028 15.039 1.00 84.94 86 PHE A N 1
ATOM 636 C CA . PHE A 1 86 ? -4.018 -2.296 14.421 1.00 84.94 86 PHE A CA 1
ATOM 637 C C . PHE A 1 86 ? -2.829 -3.201 14.108 1.00 84.94 86 PHE A C 1
ATOM 639 O O . PHE A 1 86 ? -2.383 -3.233 12.967 1.00 84.94 86 PHE A O 1
ATOM 646 N N . VAL A 1 87 ? -2.386 -4.029 15.059 1.00 87.12 87 VAL A N 1
ATOM 647 C CA . VAL A 1 87 ? -1.270 -4.965 14.829 1.00 87.12 87 VAL A CA 1
ATOM 648 C C . VAL A 1 87 ? -1.603 -5.971 13.724 1.00 87.12 87 VAL A C 1
ATOM 650 O O . VAL A 1 87 ? -0.751 -6.316 12.908 1.00 87.12 87 VAL A O 1
ATOM 653 N N . ARG A 1 88 ? -2.851 -6.453 13.659 1.00 87.25 88 ARG A N 1
ATOM 654 C CA . ARG A 1 88 ? -3.282 -7.353 12.578 1.00 87.25 88 ARG A CA 1
ATOM 655 C C . ARG A 1 88 ? -3.312 -6.652 11.222 1.00 87.25 88 ARG A C 1
ATOM 657 O O . ARG A 1 88 ? -2.924 -7.273 10.234 1.00 87.25 88 ARG A O 1
ATOM 664 N N . GLY A 1 89 ? -3.782 -5.406 11.178 1.00 87.12 89 GLY A N 1
ATOM 665 C CA . GLY A 1 89 ? -3.793 -4.582 9.972 1.00 87.12 89 GLY A CA 1
ATOM 666 C C . GLY A 1 89 ? -2.383 -4.305 9.462 1.00 87.12 89 GLY A C 1
ATOM 667 O O . GLY A 1 89 ? -2.095 -4.559 8.295 1.00 87.12 89 GLY A O 1
ATOM 668 N N . GLU A 1 90 ? -1.489 -3.878 10.349 1.00 89.06 90 GLU A N 1
ATOM 669 C CA . GLU A 1 90 ? -0.088 -3.589 10.042 1.00 89.06 90 GLU A CA 1
ATOM 670 C C . GLU A 1 90 ? 0.649 -4.835 9.544 1.00 89.06 90 GLU A C 1
ATOM 672 O O . GLU A 1 90 ? 1.244 -4.799 8.473 1.00 89.06 90 GLU A O 1
ATOM 677 N N . ALA A 1 91 ? 0.499 -5.982 10.216 1.00 90.88 91 ALA A N 1
ATOM 678 C CA . ALA A 1 91 ? 1.108 -7.236 9.768 1.00 90.88 91 ALA A CA 1
ATOM 679 C C . ALA A 1 91 ? 0.585 -7.709 8.397 1.00 90.88 91 ALA A C 1
ATOM 681 O O . ALA A 1 91 ? 1.279 -8.418 7.666 1.00 90.88 91 ALA A O 1
ATOM 682 N N . ALA A 1 92 ? -0.657 -7.376 8.033 1.00 91.00 92 ALA A N 1
ATOM 683 C CA . ALA A 1 92 ? -1.179 -7.664 6.699 1.00 91.00 92 ALA A CA 1
ATOM 684 C C . ALA A 1 92 ? -0.577 -6.724 5.642 1.00 91.00 92 ALA A C 1
ATOM 686 O O . ALA A 1 92 ? -0.211 -7.188 4.561 1.00 91.00 92 ALA A O 1
ATOM 687 N N . ALA A 1 93 ? -0.439 -5.437 5.961 1.00 92.62 93 ALA A N 1
ATOM 688 C CA . ALA A 1 93 ? 0.174 -4.450 5.081 1.00 92.62 93 ALA A CA 1
ATOM 689 C C . ALA A 1 93 ? 1.676 -4.702 4.881 1.00 92.62 93 ALA A C 1
ATOM 691 O O . ALA A 1 93 ? 2.160 -4.636 3.753 1.00 92.62 93 ALA A O 1
ATOM 692 N N . GLU A 1 94 ? 2.395 -5.085 5.935 1.00 93.88 94 GLU A N 1
ATOM 693 C CA . GLU A 1 94 ? 3.814 -5.444 5.882 1.00 93.88 94 GLU A CA 1
ATOM 694 C C . GLU A 1 94 ? 4.044 -6.638 4.952 1.00 93.88 94 GLU A C 1
ATOM 696 O O . GLU A 1 94 ? 4.861 -6.557 4.041 1.00 93.88 94 GLU A O 1
ATOM 701 N N . ARG A 1 95 ? 3.233 -7.699 5.061 1.00 94.69 95 ARG A N 1
ATOM 702 C CA . ARG A 1 95 ? 3.299 -8.841 4.129 1.00 94.69 95 ARG A CA 1
ATOM 703 C C . ARG A 1 95 ? 3.085 -8.439 2.672 1.00 94.69 95 ARG A C 1
ATOM 705 O O . ARG A 1 95 ? 3.667 -9.044 1.773 1.00 94.69 95 ARG A O 1
ATOM 712 N N . LEU A 1 96 ? 2.211 -7.468 2.402 1.00 95.56 96 LEU A N 1
ATOM 713 C CA . LEU A 1 96 ? 2.033 -6.951 1.043 1.00 95.56 96 LEU A CA 1
ATOM 714 C C . LEU A 1 96 ? 3.272 -6.173 0.596 1.00 95.56 96 LEU A C 1
ATOM 716 O O . LEU A 1 96 ? 3.741 -6.381 -0.523 1.00 95.56 96 LEU A O 1
ATOM 720 N N . LEU A 1 97 ? 3.833 -5.341 1.471 1.00 96.12 97 LEU A N 1
ATOM 721 C CA . LEU A 1 97 ? 5.029 -4.558 1.186 1.00 96.12 97 LEU A CA 1
ATOM 722 C C . LEU A 1 97 ? 6.267 -5.437 0.959 1.00 96.12 97 LEU A C 1
ATOM 724 O O . LEU A 1 97 ? 7.050 -5.166 0.050 1.00 96.12 97 LEU A O 1
ATOM 728 N N . GLU A 1 98 ? 6.416 -6.529 1.706 1.00 96.19 98 GLU A N 1
ATOM 729 C CA . GLU A 1 98 ? 7.454 -7.544 1.495 1.00 96.19 98 GLU A CA 1
ATOM 730 C C . GLU A 1 98 ? 7.317 -8.204 0.122 1.00 96.19 98 GLU A C 1
ATOM 732 O O . GLU A 1 98 ? 8.308 -8.376 -0.585 1.00 96.19 98 GLU A O 1
ATOM 737 N N . ARG A 1 99 ? 6.090 -8.529 -0.304 1.00 96.81 99 ARG A N 1
ATOM 738 C CA . ARG A 1 99 ? 5.845 -9.095 -1.640 1.00 96.81 99 ARG A CA 1
ATOM 739 C C . ARG A 1 99 ? 6.180 -8.105 -2.752 1.00 96.81 99 ARG A C 1
ATOM 741 O O . ARG A 1 99 ? 6.810 -8.501 -3.728 1.00 96.81 99 ARG A O 1
ATOM 748 N N . VAL A 1 100 ? 5.799 -6.835 -2.599 1.00 96.81 100 VAL A N 1
ATOM 749 C CA . VAL A 1 100 ? 6.180 -5.765 -3.538 1.00 96.81 100 VAL A CA 1
ATOM 750 C C . VAL A 1 100 ? 7.701 -5.615 -3.578 1.00 96.81 100 VAL A C 1
ATOM 752 O O . VAL A 1 100 ? 8.278 -5.521 -4.656 1.00 96.81 100 VAL A O 1
ATOM 755 N N . THR A 1 101 ? 8.361 -5.649 -2.421 1.00 96.00 101 THR A N 1
ATOM 756 C CA . THR A 1 101 ? 9.821 -5.535 -2.315 1.00 96.00 101 THR A CA 1
ATOM 757 C C . THR A 1 101 ? 10.527 -6.719 -2.972 1.00 96.00 101 THR A C 1
ATOM 759 O O . THR A 1 101 ? 11.489 -6.521 -3.708 1.00 96.00 101 THR A O 1
ATOM 762 N N . ALA A 1 102 ? 10.038 -7.942 -2.770 1.00 95.81 102 ALA A N 1
ATOM 763 C CA . ALA A 1 102 ? 10.585 -9.136 -3.406 1.00 95.81 102 ALA A CA 1
ATOM 764 C C . ALA A 1 102 ? 10.465 -9.070 -4.936 1.00 95.81 102 ALA A C 1
ATOM 766 O O . ALA A 1 102 ? 11.431 -9.355 -5.644 1.00 95.81 102 ALA A O 1
ATOM 767 N N . ASP A 1 103 ? 9.310 -8.637 -5.447 1.00 95.94 103 ASP A N 1
ATOM 768 C CA . ASP A 1 103 ? 9.116 -8.439 -6.884 1.00 95.94 103 ASP A CA 1
ATOM 769 C C . ASP A 1 103 ? 9.997 -7.301 -7.418 1.00 95.94 103 ASP A C 1
ATOM 771 O O . ASP A 1 103 ? 10.611 -7.447 -8.469 1.00 95.94 103 ASP A O 1
ATOM 775 N N . TYR A 1 104 ? 10.151 -6.201 -6.680 1.00 95.62 104 TYR A N 1
ATOM 776 C CA . TYR A 1 104 ? 11.085 -5.133 -7.035 1.00 95.62 104 TYR A CA 1
ATOM 777 C C . TYR A 1 104 ? 12.529 -5.645 -7.145 1.00 95.62 104 TYR A C 1
ATOM 779 O O . TYR A 1 104 ? 13.203 -5.366 -8.135 1.00 95.62 104 TYR A O 1
ATOM 787 N N . VAL A 1 105 ? 13.006 -6.414 -6.161 1.00 94.50 105 VAL A N 1
ATOM 788 C CA . VAL A 1 105 ? 14.361 -6.990 -6.173 1.00 94.50 105 VAL A CA 1
ATOM 789 C C . VAL A 1 105 ? 14.531 -7.972 -7.334 1.00 94.50 105 VAL A C 1
ATOM 791 O O . VAL A 1 105 ? 15.582 -8.000 -7.976 1.00 94.50 105 VAL A O 1
ATOM 794 N N . TYR A 1 106 ? 13.499 -8.753 -7.649 1.00 94.44 106 TYR A N 1
ATOM 795 C CA . TYR A 1 106 ? 13.506 -9.618 -8.824 1.00 94.44 106 TYR A CA 1
ATOM 796 C C . TYR A 1 106 ? 13.626 -8.806 -10.124 1.00 94.44 106 TYR A C 1
ATOM 798 O O . TYR A 1 106 ? 14.522 -9.064 -10.930 1.00 94.44 106 TYR A O 1
ATOM 806 N N . GLU A 1 107 ? 12.784 -7.788 -10.309 1.00 93.94 107 GLU A N 1
ATOM 807 C CA . GLU A 1 107 ? 12.772 -6.972 -11.526 1.00 93.94 107 GLU A CA 1
ATOM 808 C C . GLU A 1 107 ? 14.052 -6.145 -11.678 1.00 93.94 107 GLU A C 1
ATOM 810 O O . GLU A 1 107 ? 14.604 -6.065 -12.772 1.00 93.94 107 GLU A O 1
ATOM 815 N N . VAL A 1 108 ? 14.603 -5.598 -10.590 1.00 93.19 108 VAL A N 1
ATOM 816 C CA . VAL A 1 108 ? 15.850 -4.818 -10.643 1.00 93.19 108 VAL A CA 1
ATOM 817 C C . VAL A 1 108 ? 17.066 -5.683 -10.990 1.00 93.19 108 VAL A C 1
ATOM 819 O O . VAL A 1 108 ? 18.046 -5.187 -11.545 1.00 93.19 108 VAL A O 1
ATOM 822 N N . ASN A 1 109 ? 17.023 -6.979 -10.673 1.00 92.19 109 ASN A N 1
ATOM 823 C CA . ASN A 1 109 ? 18.043 -7.948 -11.071 1.00 92.19 109 ASN A CA 1
ATOM 824 C C . ASN A 1 109 ? 17.879 -8.410 -12.529 1.00 92.19 109 ASN A C 1
ATOM 826 O O . ASN A 1 109 ? 18.868 -8.778 -13.158 1.00 92.19 109 ASN A O 1
ATOM 830 N N . ARG A 1 110 ? 16.650 -8.408 -13.058 1.00 92.06 110 ARG A N 1
ATOM 831 C CA . ARG A 1 110 ? 16.323 -8.871 -14.414 1.00 92.06 110 ARG A CA 1
ATOM 832 C C . ARG A 1 110 ? 16.474 -7.777 -15.473 1.00 92.06 110 ARG A C 1
ATOM 834 O O . ARG A 1 110 ? 17.103 -8.011 -16.499 1.00 92.06 110 ARG A O 1
ATOM 841 N N . ASP A 1 111 ? 15.861 -6.622 -15.241 1.00 91.94 111 ASP A N 1
ATOM 842 C CA . ASP A 1 111 ? 15.895 -5.440 -16.102 1.00 91.94 111 ASP A CA 1
ATOM 843 C C . ASP A 1 111 ? 15.956 -4.176 -15.225 1.00 91.94 111 ASP A C 1
ATOM 845 O O . ASP A 1 111 ? 14.925 -3.594 -14.870 1.00 91.94 111 ASP A O 1
ATOM 849 N N . PRO A 1 112 ? 17.163 -3.708 -14.865 1.00 90.06 112 PRO A N 1
ATOM 850 C CA . PRO A 1 112 ? 17.319 -2.568 -13.967 1.00 90.06 112 PRO A CA 1
ATOM 851 C C . PRO A 1 112 ? 16.761 -1.255 -14.541 1.00 90.06 112 PRO A C 1
ATOM 853 O O . PRO A 1 112 ? 16.407 -0.352 -13.779 1.00 90.06 112 PRO A O 1
ATOM 856 N N . ALA A 1 113 ? 16.667 -1.122 -15.868 1.00 90.56 113 ALA A N 1
ATOM 857 C CA . ALA A 1 113 ? 16.142 0.082 -16.502 1.00 90.56 113 ALA A CA 1
ATOM 858 C C . ALA A 1 113 ? 14.607 0.123 -16.440 1.00 90.56 113 ALA A C 1
ATOM 860 O O . ALA A 1 113 ? 14.037 1.174 -16.117 1.00 90.56 113 ALA A O 1
ATOM 861 N N . GLY A 1 114 ? 13.955 -1.012 -16.708 1.00 92.62 114 GLY A N 1
ATOM 862 C CA . GLY A 1 114 ? 12.500 -1.169 -16.727 1.00 92.62 114 GLY A CA 1
ATOM 863 C C . GLY A 1 114 ? 11.854 -1.513 -15.382 1.00 92.62 114 GLY A C 1
ATOM 864 O O . GLY A 1 114 ? 10.641 -1.358 -15.253 1.00 92.62 114 GLY A O 1
ATOM 865 N N . ALA A 1 115 ? 12.628 -1.908 -14.365 1.00 94.50 115 ALA A N 1
ATOM 866 C CA . ALA A 1 115 ? 12.114 -2.471 -13.112 1.00 94.50 115 ALA A CA 1
ATOM 867 C C . ALA A 1 115 ? 10.977 -1.672 -12.458 1.00 94.50 115 ALA A C 1
ATOM 869 O O . ALA A 1 115 ? 9.945 -2.239 -12.108 1.00 94.50 115 ALA A O 1
ATOM 870 N N . LEU A 1 116 ? 11.130 -0.350 -12.319 1.00 95.62 116 LEU A N 1
ATOM 871 C CA . LEU A 1 116 ? 10.099 0.484 -11.689 1.00 95.62 116 LEU A CA 1
ATOM 872 C C . LEU A 1 116 ? 8.814 0.561 -12.522 1.00 95.62 116 LEU A C 1
ATOM 874 O O . LEU A 1 116 ? 7.720 0.611 -11.963 1.00 95.62 116 LEU A O 1
ATOM 878 N N . VAL A 1 117 ? 8.936 0.585 -13.852 1.00 95.88 117 VAL A N 1
ATOM 879 C CA . VAL A 1 117 ? 7.784 0.638 -14.763 1.00 95.88 117 VAL A CA 1
ATOM 880 C C . VAL A 1 117 ? 7.019 -0.680 -14.693 1.00 95.88 117 VAL A C 1
ATOM 882 O O . VAL A 1 117 ? 5.799 -0.667 -14.533 1.00 95.88 117 VAL A O 1
ATOM 885 N N . THR A 1 118 ? 7.736 -1.807 -14.726 1.00 95.94 118 THR A N 1
ATOM 886 C CA . THR A 1 118 ? 7.153 -3.141 -14.548 1.00 95.94 118 THR A CA 1
ATOM 887 C C . THR A 1 118 ? 6.466 -3.255 -13.194 1.00 95.94 118 THR A C 1
ATOM 889 O O . THR A 1 118 ? 5.296 -3.628 -13.135 1.00 95.94 118 THR A O 1
ATOM 892 N N . LEU A 1 119 ? 7.143 -2.861 -12.112 1.00 96.81 119 LEU A N 1
ATOM 893 C CA . LEU A 1 119 ? 6.589 -2.896 -10.761 1.00 96.81 119 LEU A CA 1
ATOM 894 C C . LEU A 1 119 ? 5.297 -2.080 -10.659 1.00 96.81 119 LEU A C 1
ATOM 896 O O . LEU A 1 119 ? 4.297 -2.577 -10.144 1.00 96.81 119 LEU A O 1
ATOM 900 N N . LYS A 1 120 ? 5.279 -0.856 -11.202 1.00 96.81 120 LYS A N 1
ATOM 901 C CA . LYS A 1 120 ? 4.061 -0.041 -11.223 1.00 96.81 120 LYS A CA 1
ATOM 902 C C . LYS A 1 120 ? 2.943 -0.712 -12.020 1.00 96.81 120 LYS A C 1
ATOM 904 O O . LYS A 1 120 ? 1.811 -0.719 -11.555 1.00 96.81 120 LYS A O 1
ATOM 909 N N . GLY A 1 121 ? 3.250 -1.331 -13.160 1.00 96.81 121 GLY A N 1
ATOM 910 C CA . GLY A 1 121 ? 2.278 -2.081 -13.964 1.00 96.81 121 GLY A CA 1
ATOM 911 C C . GLY A 1 121 ? 1.704 -3.327 -13.272 1.00 96.81 121 GLY A C 1
ATOM 912 O O . GLY A 1 121 ? 0.601 -3.758 -13.608 1.00 96.81 121 GLY A O 1
ATOM 913 N N . LEU A 1 122 ? 2.414 -3.897 -12.291 1.00 96.81 122 LEU A N 1
ATOM 914 C CA . LEU A 1 122 ? 1.891 -4.967 -11.432 1.00 96.81 122 LEU A CA 1
ATOM 915 C C . LEU A 1 122 ? 0.928 -4.435 -10.360 1.00 96.81 122 LEU A C 1
ATOM 917 O O . LEU A 1 122 ? -0.008 -5.143 -9.984 1.00 96.81 122 LEU A O 1
ATOM 921 N N . ILE A 1 123 ? 1.165 -3.219 -9.859 1.00 97.19 123 ILE A N 1
ATOM 922 C CA . ILE A 1 123 ? 0.358 -2.575 -8.811 1.00 97.19 123 ILE A CA 1
ATOM 923 C C . ILE A 1 123 ? -0.921 -1.966 -9.399 1.00 97.19 123 ILE A C 1
ATOM 925 O O . ILE A 1 123 ? -2.017 -2.209 -8.8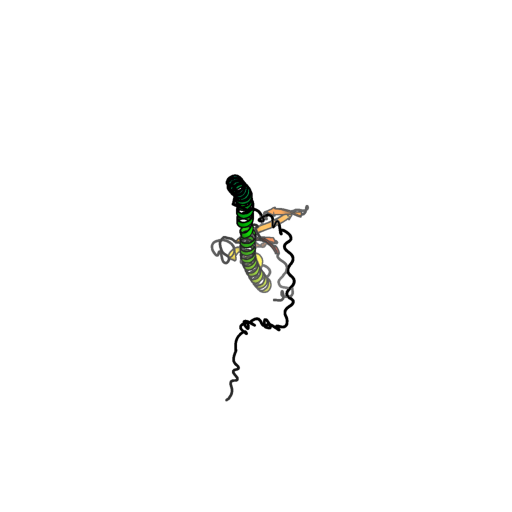93 1.00 97.19 123 ILE A O 1
ATOM 929 N N . ASP A 1 124 ? -0.780 -1.195 -10.472 1.00 95.69 124 ASP A N 1
ATOM 930 C CA . ASP A 1 124 ? -1.862 -0.439 -11.089 1.00 95.69 124 ASP A CA 1
ATOM 931 C C . ASP A 1 124 ? -2.897 -1.339 -11.801 1.00 95.69 124 ASP A C 1
ATOM 933 O O . ASP A 1 124 ? -2.634 -2.505 -12.132 1.00 95.69 124 ASP A O 1
ATOM 937 N N . PRO A 1 125 ? -4.096 -0.799 -12.095 1.00 92.38 125 PRO A N 1
ATOM 938 C CA . PRO A 1 125 ? -5.004 -1.410 -13.057 1.00 92.38 125 PRO A CA 1
ATOM 939 C C . PRO A 1 125 ? -4.334 -1.584 -14.436 1.00 92.38 125 PRO A C 1
ATOM 941 O O . PRO A 1 125 ? -3.596 -0.699 -14.870 1.00 92.38 125 PRO A O 1
ATOM 944 N N . PRO A 1 126 ? -4.625 -2.672 -15.173 1.00 92.38 126 PRO A N 1
ATOM 945 C CA . PRO A 1 126 ? -5.616 -3.706 -14.863 1.00 92.38 126 PRO A CA 1
ATOM 946 C C . PRO A 1 126 ? -5.083 -4.875 -14.013 1.00 92.38 126 PRO A C 1
ATOM 948 O O . PRO A 1 126 ? -5.880 -5.704 -13.587 1.00 92.38 126 PRO A O 1
ATOM 951 N N . THR A 1 127 ? -3.772 -4.972 -13.769 1.00 95.25 127 THR A N 1
ATOM 952 C CA . THR A 1 127 ? -3.147 -6.172 -13.184 1.00 95.25 127 THR A CA 1
ATOM 953 C C . THR A 1 127 ? -3.507 -6.387 -11.717 1.00 95.25 127 THR A C 1
ATOM 955 O O . THR A 1 127 ? -3.838 -7.509 -11.336 1.00 95.25 127 THR A O 1
ATOM 958 N N . ARG A 1 128 ? -3.420 -5.337 -10.885 1.00 94.00 128 ARG A N 1
ATOM 959 C CA . ARG A 1 128 ? -3.766 -5.373 -9.447 1.00 94.00 128 ARG A CA 1
ATOM 960 C C . ARG A 1 128 ? -3.192 -6.587 -8.691 1.00 94.00 128 ARG A C 1
ATOM 962 O O . ARG A 1 128 ? -3.874 -7.182 -7.856 1.00 94.00 128 ARG A O 1
ATOM 969 N N . LYS A 1 129 ? -1.930 -6.966 -8.939 1.00 95.88 129 LYS A N 1
ATOM 970 C CA . LYS A 1 129 ? -1.302 -8.192 -8.389 1.00 95.88 129 LYS A CA 1
ATOM 971 C C . LYS A 1 129 ? -1.374 -8.277 -6.857 1.00 95.88 129 LYS A C 1
ATOM 973 O O . LYS A 1 129 ? -1.460 -9.373 -6.303 1.00 95.88 129 LYS A O 1
ATOM 978 N N . TYR A 1 130 ? -1.336 -7.129 -6.181 1.00 94.88 130 TYR A N 1
ATOM 979 C CA . TYR A 1 130 ? -1.331 -7.016 -4.717 1.00 94.88 130 TYR A CA 1
ATOM 980 C C . TYR A 1 130 ? -2.688 -6.592 -4.129 1.00 94.88 130 TYR A C 1
ATOM 982 O O . TYR A 1 130 ? -2.805 -6.439 -2.915 1.00 94.88 130 TYR A O 1
ATOM 990 N N . GLY A 1 131 ? -3.717 -6.439 -4.969 1.00 93.50 131 GLY A N 1
ATOM 991 C CA . GLY A 1 131 ? -5.049 -5.981 -4.577 1.00 93.50 131 GLY A CA 1
ATOM 992 C C . GLY A 1 131 ? -5.205 -4.457 -4.520 1.00 93.50 131 GLY A C 1
ATOM 993 O O . GLY A 1 131 ? -4.295 -3.697 -4.834 1.00 93.50 131 GLY A O 1
ATOM 994 N N . GLU A 1 132 ? -6.398 -4.015 -4.120 1.00 92.56 132 GLU A N 1
ATOM 995 C CA . GLU A 1 132 ? -6.810 -2.599 -4.102 1.00 92.56 132 GLU A CA 1
ATOM 996 C C . GLU A 1 132 ? -6.130 -1.764 -3.010 1.00 92.56 132 GLU A C 1
ATOM 998 O O . GLU A 1 132 ? -6.081 -0.543 -3.111 1.00 92.56 132 GLU A O 1
ATOM 1003 N N . ALA A 1 133 ? -5.605 -2.417 -1.971 1.00 92.94 133 ALA A N 1
ATOM 1004 C CA . ALA A 1 133 ? -4.965 -1.748 -0.843 1.00 92.94 133 ALA A CA 1
ATOM 1005 C C . ALA A 1 133 ? -3.582 -1.171 -1.186 1.00 92.94 133 ALA A C 1
ATOM 1007 O O . ALA A 1 133 ? -3.041 -0.407 -0.393 1.00 92.94 133 ALA A O 1
ATOM 1008 N N . VAL A 1 134 ? -2.997 -1.544 -2.329 1.00 96.50 134 VAL A N 1
ATOM 1009 C CA . VAL A 1 134 ? -1.674 -1.082 -2.756 1.00 96.50 134 VAL A CA 1
ATOM 1010 C C . VAL A 1 134 ? -1.828 -0.088 -3.899 1.00 96.50 134 VAL A C 1
ATOM 1012 O O . VAL A 1 134 ? -2.420 -0.401 -4.931 1.00 96.50 134 VAL A O 1
ATOM 1015 N N . ALA A 1 135 ? -1.260 1.100 -3.726 1.00 96.62 135 ALA A N 1
ATOM 1016 C CA . ALA A 1 135 ? -1.238 2.159 -4.723 1.00 96.62 135 ALA A CA 1
ATOM 1017 C C . ALA A 1 135 ? 0.198 2.607 -4.994 1.00 96.62 135 ALA A C 1
ATOM 1019 O O . ALA A 1 135 ? 1.048 2.583 -4.103 1.00 96.62 135 ALA A O 1
ATOM 1020 N N . ALA A 1 136 ? 0.467 3.038 -6.225 1.00 96.56 136 ALA A N 1
ATOM 1021 C CA . ALA A 1 136 ? 1.784 3.505 -6.626 1.00 96.56 136 ALA A CA 1
ATOM 1022 C C . ALA A 1 136 ? 1.714 4.860 -7.339 1.00 96.56 136 ALA A C 1
ATOM 1024 O O . ALA A 1 136 ? 0.876 5.083 -8.216 1.00 96.56 136 ALA A O 1
ATOM 1025 N N . ALA A 1 137 ? 2.639 5.755 -7.004 1.00 96.44 137 ALA A N 1
ATOM 1026 C CA . ALA A 1 137 ? 2.740 7.094 -7.567 1.00 96.44 137 ALA A CA 1
ATOM 1027 C C . ALA A 1 137 ? 4.188 7.419 -7.942 1.00 96.44 137 ALA A C 1
ATOM 1029 O O . ALA A 1 137 ? 5.124 7.109 -7.205 1.00 96.44 137 ALA A O 1
ATOM 1030 N N . TRP A 1 138 ? 4.371 8.067 -9.091 1.00 97.38 138 TRP A N 1
ATOM 1031 C CA . TRP A 1 138 ? 5.672 8.608 -9.467 1.00 97.38 138 TRP A CA 1
ATOM 1032 C C . TRP A 1 138 ? 5.928 9.903 -8.709 1.00 97.38 138 TRP A C 1
ATOM 1034 O O . TRP A 1 138 ? 5.105 10.820 -8.744 1.00 97.38 138 TRP A O 1
ATOM 1044 N N . VAL A 1 139 ? 7.079 9.981 -8.049 1.00 96.81 139 VAL A N 1
ATOM 1045 C CA . VAL A 1 139 ? 7.461 11.142 -7.245 1.00 96.81 139 VAL A CA 1
ATOM 1046 C C . VAL A 1 139 ? 8.855 11.618 -7.631 1.00 96.81 139 VAL A C 1
ATOM 1048 O O . VAL A 1 139 ? 9.696 10.844 -8.093 1.00 96.81 139 VAL A O 1
ATOM 1051 N N . ALA A 1 140 ? 9.092 12.906 -7.446 1.00 95.50 140 ALA A N 1
ATOM 1052 C CA . ALA A 1 140 ? 10.394 13.540 -7.535 1.00 95.50 140 ALA A CA 1
ATOM 1053 C C . ALA A 1 140 ? 10.599 14.429 -6.305 1.00 95.50 140 ALA A C 1
ATOM 1055 O O . ALA A 1 140 ? 9.661 14.685 -5.553 1.00 95.50 140 ALA A O 1
ATOM 1056 N N . PHE A 1 141 ? 11.828 14.887 -6.102 1.00 94.19 141 PHE A N 1
ATOM 1057 C CA . PHE A 1 141 ? 12.154 15.829 -5.040 1.00 94.19 141 PHE A CA 1
ATOM 1058 C C . PHE A 1 141 ? 12.680 17.111 -5.673 1.00 94.19 141 PHE A C 1
ATOM 1060 O O . PHE A 1 141 ? 13.508 17.052 -6.586 1.00 94.19 141 PHE A O 1
ATOM 1067 N N . ASP A 1 142 ? 12.165 18.253 -5.228 1.00 93.06 142 ASP A N 1
ATOM 1068 C CA . ASP A 1 142 ? 12.678 19.552 -5.650 1.00 93.06 142 ASP A CA 1
ATOM 1069 C C . ASP A 1 142 ? 14.054 19.847 -5.021 1.00 93.06 142 ASP A C 1
ATOM 1071 O O . ASP A 1 142 ? 14.589 19.068 -4.228 1.00 93.06 142 ASP A O 1
ATOM 1075 N N . ALA A 1 143 ? 14.649 20.990 -5.369 1.00 93.75 143 ALA A N 1
ATOM 1076 C CA . ALA A 1 143 ? 15.949 21.393 -4.828 1.00 93.75 143 ALA A CA 1
ATOM 1077 C C . ALA A 1 143 ? 15.948 21.601 -3.297 1.00 93.75 143 ALA A C 1
ATOM 1079 O O . ALA A 1 143 ? 17.012 21.582 -2.682 1.00 93.75 143 ALA A O 1
ATOM 1080 N N . GLY A 1 144 ? 14.775 21.799 -2.686 1.00 93.38 144 GLY A N 1
ATOM 1081 C CA . GLY A 1 144 ? 14.585 21.903 -1.240 1.00 93.38 144 GLY A CA 1
ATOM 1082 C C . GLY A 1 144 ? 14.315 20.561 -0.552 1.00 93.38 144 GLY A C 1
ATOM 1083 O O . GLY A 1 144 ? 14.166 20.536 0.667 1.00 93.38 144 GLY A O 1
ATOM 1084 N N . GLY A 1 145 ? 14.257 19.453 -1.299 1.00 90.62 145 GLY A N 1
ATOM 1085 C CA . GLY A 1 145 ? 13.923 18.130 -0.772 1.00 90.62 145 GLY A CA 1
ATOM 1086 C C . GLY A 1 145 ? 12.424 17.900 -0.561 1.00 90.62 145 GLY A C 1
ATOM 1087 O O . GLY A 1 145 ? 12.048 16.922 0.083 1.00 90.62 145 GLY A O 1
ATOM 1088 N N . THR A 1 146 ? 11.560 18.765 -1.094 1.00 95.06 146 THR A N 1
ATOM 1089 C CA . THR A 1 146 ? 10.104 18.593 -1.034 1.00 95.06 146 THR A CA 1
ATOM 1090 C C . THR A 1 146 ? 9.664 17.564 -2.061 1.00 95.06 146 THR A C 1
ATOM 1092 O O . THR A 1 146 ? 10.065 17.629 -3.224 1.00 95.06 146 THR A O 1
ATOM 1095 N N . GLU A 1 147 ? 8.808 16.628 -1.649 1.00 95.31 147 GLU A N 1
ATOM 1096 C CA . GLU A 1 147 ? 8.182 15.690 -2.577 1.00 95.31 147 GLU A CA 1
ATOM 1097 C C . GLU A 1 147 ? 7.227 16.434 -3.523 1.00 95.31 147 GLU A C 1
ATOM 1099 O O . GLU A 1 147 ? 6.310 17.131 -3.088 1.00 95.31 147 GLU A O 1
ATOM 1104 N N . ILE A 1 148 ? 7.424 16.245 -4.825 1.00 96.06 148 ILE A N 1
ATOM 1105 C CA . ILE A 1 148 ? 6.558 16.751 -5.887 1.00 96.06 148 ILE A CA 1
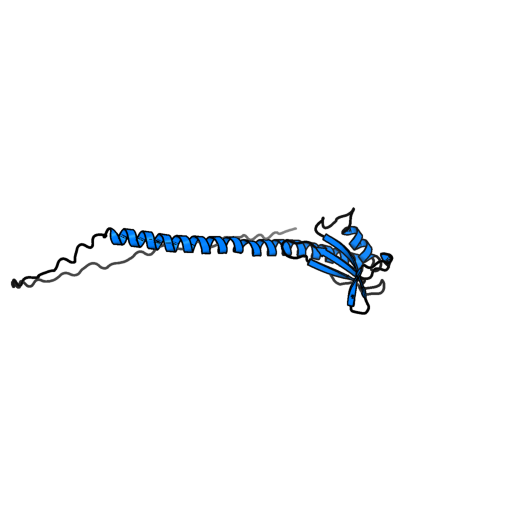ATOM 1106 C C . ILE A 1 148 ? 6.125 15.599 -6.807 1.00 96.06 148 ILE A C 1
ATOM 1108 O O . ILE A 1 148 ? 6.861 14.619 -6.971 1.00 96.06 148 ILE A O 1
ATOM 1112 N N . PRO A 1 149 ? 4.952 15.689 -7.454 1.00 95.62 149 PRO A N 1
ATOM 1113 C CA . PRO A 1 149 ? 4.571 14.731 -8.483 1.00 95.62 149 PRO A CA 1
ATOM 1114 C C . PRO A 1 149 ? 5.576 14.744 -9.639 1.00 95.62 149 PRO A C 1
ATOM 1116 O O . PRO A 1 149 ? 5.950 15.808 -10.136 1.00 95.62 149 PRO A O 1
ATOM 1119 N N . PHE A 1 150 ? 5.990 13.568 -10.106 1.00 95.50 150 PHE A N 1
ATOM 1120 C CA . PHE A 1 150 ? 6.793 13.471 -11.323 1.00 95.50 150 PHE A CA 1
ATOM 1121 C C . PHE A 1 150 ? 5.887 13.534 -12.561 1.00 95.50 150 PHE A C 1
ATOM 1123 O O . PHE A 1 150 ? 4.934 12.764 -12.674 1.00 95.50 150 PHE A O 1
ATOM 1130 N N . THR A 1 151 ? 6.195 14.435 -13.497 1.00 92.69 151 THR A N 1
ATOM 1131 C CA . THR A 1 151 ? 5.371 14.713 -14.692 1.00 92.69 151 THR A CA 1
ATOM 1132 C C . THR A 1 151 ? 6.033 14.321 -16.018 1.00 92.69 151 THR A C 1
ATOM 1134 O O . THR A 1 151 ? 5.441 14.521 -17.077 1.00 92.69 151 THR A O 1
ATOM 1137 N N . GLY A 1 152 ? 7.247 13.763 -15.982 1.00 91.50 152 GLY A N 1
ATOM 1138 C CA . GLY A 1 152 ? 7.961 13.298 -17.172 1.00 91.50 152 GLY A CA 1
ATOM 1139 C C . GLY A 1 152 ? 7.497 11.921 -17.671 1.00 91.50 152 GLY A C 1
ATOM 1140 O O . GLY A 1 152 ? 6.586 11.309 -17.103 1.00 91.50 152 GLY A O 1
ATOM 1141 N N . PRO A 1 153 ? 8.132 11.385 -18.726 1.00 91.62 153 PRO A N 1
ATOM 1142 C CA . PRO A 1 153 ? 7.832 10.042 -19.206 1.00 91.62 153 PRO A CA 1
ATOM 1143 C C . PRO A 1 153 ? 8.225 8.990 -18.158 1.00 91.62 153 PRO A C 1
ATOM 1145 O O . PRO A 1 153 ? 9.271 9.084 -17.518 1.00 91.62 153 PRO A O 1
ATOM 1148 N N . ALA A 1 154 ? 7.412 7.939 -18.004 1.00 89.38 154 ALA A N 1
ATOM 1149 C CA . ALA A 1 154 ? 7.612 6.914 -16.971 1.00 89.38 154 ALA A CA 1
ATOM 1150 C C . ALA A 1 154 ? 8.991 6.225 -17.037 1.00 89.38 154 ALA A C 1
ATOM 1152 O O . ALA A 1 154 ? 9.546 5.852 -16.008 1.00 89.38 154 ALA A O 1
ATOM 1153 N N . ALA A 1 155 ? 9.580 6.105 -18.232 1.00 87.88 155 ALA A N 1
ATOM 1154 C CA . ALA A 1 155 ? 10.926 5.561 -18.420 1.00 87.88 155 ALA A CA 1
ATOM 1155 C C . ALA A 1 155 ? 12.034 6.421 -17.773 1.00 87.88 155 ALA A C 1
ATOM 1157 O O . ALA A 1 155 ? 13.129 5.927 -17.494 1.00 87.88 155 ALA A O 1
ATOM 1158 N N . GLU A 1 156 ? 11.771 7.696 -17.505 1.00 89.94 156 GLU A N 1
ATOM 1159 C CA . GLU A 1 156 ? 12.711 8.610 -16.854 1.00 89.94 156 GLU A CA 1
ATOM 1160 C C . GLU A 1 156 ? 12.489 8.714 -15.344 1.00 89.94 156 GLU A C 1
ATOM 1162 O O . GLU A 1 156 ? 13.378 9.197 -14.635 1.00 89.94 156 GLU A O 1
ATOM 1167 N N . ALA A 1 157 ? 11.355 8.216 -14.842 1.00 92.38 157 ALA A N 1
ATOM 1168 C CA . ALA A 1 157 ? 11.027 8.255 -13.428 1.00 92.38 157 ALA A CA 1
ATOM 1169 C C . ALA A 1 157 ? 12.090 7.516 -12.600 1.00 92.38 157 ALA A C 1
ATOM 1171 O O . ALA A 1 157 ? 12.499 6.392 -12.909 1.00 92.38 157 ALA A O 1
ATOM 1172 N N . ARG A 1 158 ? 12.566 8.175 -11.539 1.00 92.31 158 ARG A N 1
ATOM 1173 C CA . ARG A 1 158 ? 13.645 7.661 -10.679 1.00 92.31 158 ARG A CA 1
ATOM 1174 C C . ARG A 1 158 ? 13.158 7.119 -9.351 1.00 92.31 158 ARG A C 1
ATOM 1176 O O . ARG A 1 158 ? 13.880 6.322 -8.761 1.00 92.31 158 ARG A O 1
ATOM 1183 N N . THR A 1 159 ? 11.960 7.516 -8.929 1.00 95.31 159 THR A N 1
ATOM 1184 C CA . THR A 1 159 ? 11.384 7.137 -7.643 1.00 95.31 159 THR A CA 1
ATOM 1185 C C . THR A 1 159 ? 9.916 6.776 -7.820 1.00 95.31 159 THR A C 1
ATOM 1187 O O . THR A 1 159 ? 9.116 7.567 -8.324 1.00 95.31 159 THR A O 1
ATOM 1190 N N . LEU A 1 160 ? 9.566 5.573 -7.383 1.00 97.06 160 LEU A N 1
ATOM 1191 C CA . LEU A 1 160 ? 8.203 5.094 -7.255 1.00 97.06 160 LEU A CA 1
ATOM 1192 C C . LEU A 1 160 ? 7.851 5.040 -5.770 1.00 97.06 160 LEU A C 1
ATOM 1194 O O . LEU A 1 160 ? 8.450 4.282 -5.006 1.00 97.06 160 LEU A O 1
ATOM 1198 N N . LYS A 1 161 ? 6.866 5.836 -5.367 1.00 97.50 161 LYS A N 1
ATOM 1199 C CA . LYS A 1 161 ? 6.259 5.750 -4.044 1.00 97.50 161 LYS A CA 1
ATOM 1200 C C . LYS A 1 161 ? 5.178 4.686 -4.076 1.00 97.50 161 LYS A C 1
ATOM 1202 O O . LYS A 1 161 ? 4.264 4.777 -4.893 1.00 97.50 161 LYS A O 1
ATOM 1207 N N . VAL A 1 162 ? 5.271 3.706 -3.191 1.00 97.56 162 VAL A N 1
ATOM 1208 C CA . VAL A 1 162 ? 4.239 2.689 -2.996 1.00 97.56 162 VAL A CA 1
ATOM 1209 C C . VAL A 1 162 ? 3.632 2.877 -1.620 1.00 97.56 162 VAL A C 1
ATOM 1211 O O . VAL A 1 162 ? 4.351 2.951 -0.626 1.00 97.56 162 VAL A O 1
ATOM 1214 N N . THR A 1 163 ? 2.309 2.941 -1.581 1.00 96.88 163 THR A N 1
ATOM 1215 C CA . THR A 1 163 ? 1.514 3.078 -0.366 1.00 96.88 163 THR A CA 1
ATOM 1216 C C . THR A 1 163 ? 0.647 1.838 -0.212 1.00 96.88 163 THR A C 1
ATOM 1218 O O . THR A 1 163 ? -0.061 1.458 -1.145 1.00 96.88 163 THR A O 1
ATOM 1221 N N . VAL A 1 164 ? 0.698 1.211 0.959 1.00 96.62 164 VAL A N 1
ATOM 1222 C CA . VAL A 1 164 ? -0.164 0.094 1.347 1.00 96.62 164 VAL A CA 1
ATOM 1223 C C . VAL A 1 164 ? -1.092 0.576 2.449 1.00 96.62 164 VAL A C 1
ATOM 1225 O O . VAL A 1 164 ? -0.630 0.948 3.527 1.00 96.62 164 VAL A O 1
ATOM 1228 N N . SER A 1 165 ? -2.394 0.561 2.182 1.00 93.56 165 SER A N 1
ATOM 1229 C CA . SER A 1 165 ? -3.385 0.967 3.169 1.00 93.56 165 SER A CA 1
ATOM 1230 C C . SER A 1 165 ? -3.621 -0.126 4.206 1.00 93.56 165 SER A C 1
ATOM 1232 O O . SER A 1 165 ? -3.806 -1.298 3.859 1.00 93.56 165 SER A O 1
ATOM 1234 N N . ALA A 1 166 ? -3.620 0.258 5.483 1.00 88.75 166 ALA A N 1
ATOM 1235 C CA . ALA A 1 166 ? -3.842 -0.643 6.608 1.00 88.75 166 ALA A CA 1
ATOM 1236 C C . ALA A 1 166 ? -4.802 -0.038 7.639 1.00 88.75 166 ALA A C 1
ATOM 1238 O O . ALA A 1 166 ? -5.014 1.172 7.706 1.00 88.75 166 ALA A O 1
ATOM 1239 N N . ALA A 1 167 ? -5.381 -0.895 8.484 1.00 79.75 167 ALA A N 1
ATOM 1240 C CA . ALA A 1 167 ? -6.203 -0.441 9.599 1.00 79.75 167 ALA A CA 1
ATOM 1241 C C . ALA A 1 167 ? -5.324 0.279 10.636 1.00 79.75 167 ALA A C 1
ATOM 1243 O O . ALA A 1 167 ? -4.596 -0.364 11.390 1.00 79.75 167 ALA A O 1
ATOM 1244 N N . GLY A 1 168 ? -5.397 1.609 10.665 1.00 75.62 168 GLY A N 1
ATOM 1245 C CA . GLY A 1 168 ? -4.623 2.460 11.566 1.00 75.62 168 GLY A CA 1
ATOM 1246 C C . GLY A 1 168 ? -3.739 3.428 10.791 1.00 75.62 168 GLY A C 1
ATOM 1247 O O . GLY A 1 168 ? -4.049 4.614 10.757 1.00 75.62 168 GLY A O 1
ATOM 1248 N N . ASN A 1 169 ? -2.682 2.913 10.155 1.00 83.19 169 ASN A N 1
ATOM 1249 C CA . ASN A 1 169 ? -1.701 3.709 9.416 1.00 83.19 169 ASN A CA 1
ATOM 1250 C C . ASN A 1 169 ? -1.386 3.093 8.051 1.00 83.19 169 ASN A C 1
ATOM 1252 O O . ASN A 1 169 ? -1.293 1.873 7.923 1.00 83.19 169 ASN A O 1
ATOM 1256 N N . ASP A 1 170 ? -1.136 3.949 7.065 1.00 91.44 170 ASP A N 1
ATOM 1257 C CA . ASP A 1 170 ? -0.630 3.522 5.766 1.00 91.44 170 ASP A CA 1
ATOM 1258 C C . ASP A 1 170 ? 0.888 3.297 5.834 1.00 91.44 170 ASP A C 1
ATOM 1260 O O . ASP A 1 170 ? 1.631 4.111 6.390 1.00 91.44 170 ASP A O 1
ATOM 1264 N N . LEU A 1 171 ? 1.361 2.207 5.230 1.00 94.19 171 LEU A N 1
ATOM 1265 C CA . LEU A 1 171 ? 2.789 1.941 5.068 1.00 94.19 171 LEU A CA 1
ATOM 1266 C C . LEU A 1 171 ? 3.259 2.497 3.728 1.00 94.19 171 LEU A C 1
ATOM 1268 O O . LEU A 1 171 ? 2.657 2.226 2.690 1.00 94.19 171 LEU A O 1
ATOM 1272 N N . VAL A 1 172 ? 4.352 3.256 3.741 1.00 95.62 172 VAL A N 1
ATOM 1273 C CA . VAL A 1 172 ? 4.923 3.865 2.536 1.00 95.62 172 VAL A CA 1
ATOM 1274 C C . VAL A 1 172 ? 6.356 3.394 2.346 1.00 95.62 172 VAL A C 1
ATOM 1276 O O . VAL A 1 172 ? 7.170 3.485 3.262 1.00 95.62 172 VAL A O 1
ATOM 1279 N N . ALA A 1 173 ? 6.677 2.941 1.135 1.00 96.31 173 ALA A N 1
ATOM 1280 C CA . ALA A 1 173 ? 8.043 2.668 0.709 1.00 96.31 173 ALA A CA 1
ATOM 1281 C C . ALA A 1 173 ? 8.385 3.441 -0.563 1.00 96.31 173 ALA A C 1
ATOM 1283 O O . ALA A 1 173 ? 7.547 3.638 -1.448 1.00 96.31 173 ALA A O 1
ATOM 1284 N N . LEU A 1 174 ? 9.647 3.853 -0.657 1.00 96.50 174 LEU A N 1
ATOM 1285 C CA . LEU A 1 174 ? 10.209 4.477 -1.846 1.00 96.50 174 LEU A CA 1
ATOM 1286 C C . LEU A 1 174 ? 11.124 3.477 -2.544 1.00 96.50 174 LEU A C 1
ATOM 1288 O O . LEU A 1 174 ? 12.149 3.071 -1.999 1.00 96.50 174 LEU A O 1
ATOM 1292 N N . PHE A 1 175 ? 10.764 3.115 -3.768 1.00 95.69 175 PHE A N 1
ATOM 1293 C CA . PHE A 1 175 ? 11.600 2.313 -4.649 1.00 95.69 175 PHE A CA 1
ATOM 1294 C C . PHE A 1 175 ? 12.281 3.235 -5.645 1.00 95.69 175 PHE A C 1
ATOM 1296 O O . PHE A 1 175 ? 11.628 4.045 -6.301 1.00 95.69 175 PHE A O 1
ATOM 1303 N N . THR A 1 176 ? 13.598 3.132 -5.763 1.00 93.88 176 THR A N 1
ATOM 1304 C CA . THR A 1 176 ? 14.384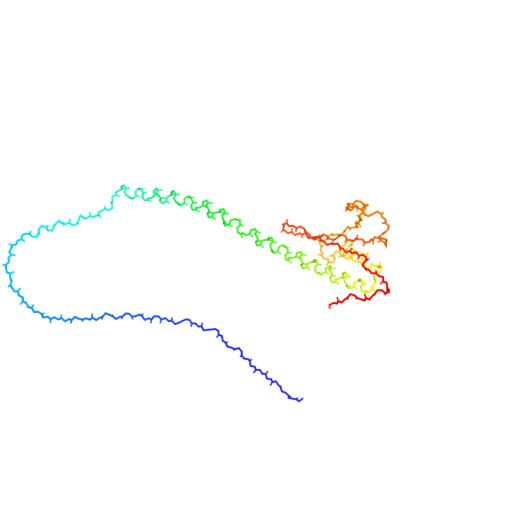 3.998 -6.643 1.00 93.88 176 THR A CA 1
ATOM 1305 C C . THR A 1 176 ? 15.027 3.198 -7.755 1.00 93.88 176 THR A C 1
ATOM 1307 O O . THR A 1 176 ? 15.19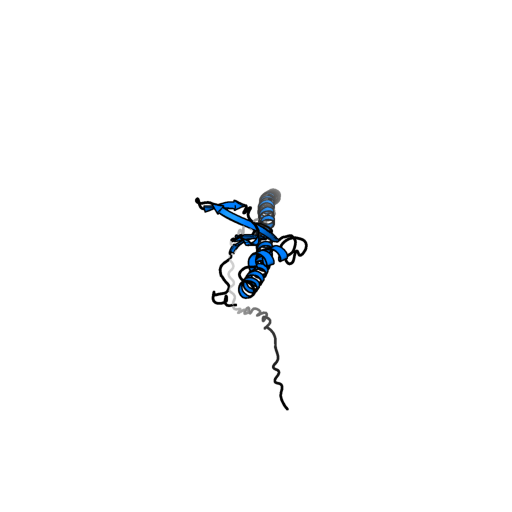8 1.988 -7.655 1.00 93.88 176 THR A O 1
ATOM 1310 N N . ARG A 1 177 ? 15.430 3.855 -8.841 1.00 88.69 177 ARG A N 1
ATOM 1311 C CA . ARG A 1 177 ? 16.298 3.214 -9.830 1.00 88.69 177 ARG A CA 1
ATOM 1312 C C . ARG A 1 177 ? 17.704 3.120 -9.236 1.00 88.69 177 ARG A C 1
ATOM 1314 O O . ARG A 1 177 ? 18.531 4.001 -9.451 1.00 88.69 177 ARG A O 1
ATOM 1321 N N . SER A 1 178 ? 17.946 2.072 -8.456 1.00 82.69 178 SER A N 1
ATOM 1322 C CA . SER A 1 178 ? 19.163 1.917 -7.652 1.00 82.69 178 SER A CA 1
ATOM 1323 C C . SER A 1 178 ? 20.389 1.469 -8.450 1.00 82.69 178 SER A C 1
ATOM 1325 O O . SER A 1 178 ? 21.493 1.464 -7.910 1.00 82.69 178 SER A O 1
ATOM 1327 N N . ARG A 1 179 ? 20.217 1.070 -9.718 1.00 85.12 179 ARG A N 1
ATOM 1328 C CA . ARG A 1 179 ? 21.293 0.477 -10.516 1.00 85.12 179 ARG A CA 1
ATOM 1329 C C . ARG A 1 179 ? 21.117 0.574 -12.026 1.00 85.12 179 ARG A C 1
ATOM 1331 O O . ARG A 1 179 ? 20.058 0.944 -12.530 1.00 85.12 179 ARG A O 1
ATOM 1338 N N . THR A 1 180 ? 22.177 0.179 -12.721 1.00 82.81 180 THR A N 1
ATOM 1339 C CA . THR A 1 180 ? 22.285 0.038 -14.177 1.00 82.81 180 THR A CA 1
ATOM 1340 C C . THR A 1 180 ? 22.631 -1.408 -14.556 1.00 82.81 180 THR A C 1
ATOM 1342 O O . THR A 1 180 ? 22.874 -2.237 -13.679 1.00 82.81 180 THR A O 1
ATOM 1345 N N . ALA A 1 181 ? 22.659 -1.717 -15.857 1.00 81.62 181 ALA A N 1
ATOM 1346 C CA . ALA A 1 181 ? 22.997 -3.052 -16.365 1.00 81.62 181 ALA A CA 1
ATOM 1347 C C . ALA A 1 181 ? 24.406 -3.530 -15.958 1.00 81.62 181 ALA A C 1
ATOM 1349 O O . ALA A 1 181 ? 24.622 -4.727 -15.805 1.00 81.62 181 ALA A O 1
ATOM 1350 N N . ASP A 1 182 ? 25.334 -2.600 -15.724 1.00 83.31 182 ASP A N 1
ATOM 1351 C CA . ASP A 1 182 ? 26.720 -2.901 -15.342 1.00 83.31 182 ASP A CA 1
ATOM 1352 C C . ASP A 1 182 ? 26.914 -3.048 -13.823 1.00 83.31 182 ASP A C 1
ATOM 1354 O O . ASP A 1 182 ? 28.018 -3.305 -13.342 1.00 83.31 182 ASP A O 1
ATOM 1358 N N . SER A 1 183 ? 25.856 -2.842 -13.035 1.00 83.00 183 SER A N 1
ATOM 1359 C CA . SER A 1 183 ? 25.925 -2.933 -11.577 1.00 83.00 183 SER A CA 1
ATOM 1360 C C . SER A 1 183 ? 25.841 -4.392 -11.105 1.00 83.00 183 SER A C 1
ATOM 1362 O O . SER A 1 183 ? 25.069 -5.170 -11.669 1.00 83.00 183 SER A O 1
ATOM 1364 N N . PRO A 1 184 ? 26.557 -4.780 -10.031 1.00 83.75 184 PRO A N 1
ATOM 1365 C CA . PRO A 1 184 ? 26.455 -6.130 -9.481 1.00 83.75 184 PRO A CA 1
ATOM 1366 C C . PRO A 1 184 ? 25.022 -6.418 -8.995 1.00 83.75 184 PRO A C 1
ATOM 1368 O O . PRO A 1 184 ? 24.387 -5.490 -8.492 1.00 83.75 184 PRO A O 1
ATOM 1371 N N . PRO A 1 185 ? 24.515 -7.666 -9.094 1.00 82.50 185 PRO A N 1
ATOM 1372 C CA . PRO A 1 185 ? 23.170 -8.050 -8.644 1.00 82.50 185 PRO A CA 1
ATOM 1373 C C . PRO A 1 185 ? 22.895 -7.791 -7.151 1.00 82.50 185 PRO A C 1
ATOM 1375 O O . PRO A 1 185 ? 23.814 -7.717 -6.341 1.00 82.50 185 PRO A O 1
ATOM 1378 N N . VAL A 1 186 ? 21.619 -7.620 -6.768 1.00 83.25 186 VAL A N 1
ATOM 1379 C CA . VAL A 1 186 ? 21.201 -7.501 -5.357 1.00 83.25 186 VAL A CA 1
ATOM 1380 C C . VAL A 1 186 ? 21.117 -8.926 -4.827 1.00 83.25 186 VAL A C 1
ATOM 1382 O O . VAL A 1 186 ? 20.470 -9.764 -5.459 1.00 83.25 186 VAL A O 1
ATOM 1385 N N . ALA A 1 187 ? 21.764 -9.189 -3.693 1.00 76.62 187 ALA A N 1
ATOM 1386 C CA . ALA A 1 187 ? 21.666 -10.475 -3.014 1.00 76.62 187 ALA A CA 1
ATOM 1387 C C . ALA A 1 187 ? 20.243 -10.716 -2.480 1.00 76.62 187 ALA A C 1
ATOM 1389 O O . ALA A 1 187 ? 19.571 -9.778 -2.051 1.00 76.62 187 ALA A O 1
ATOM 1390 N N . PHE A 1 188 ? 19.817 -11.976 -2.527 1.00 60.72 188 PHE A N 1
ATOM 1391 C CA . PHE A 1 188 ? 18.556 -12.488 -1.987 1.00 60.72 188 PHE A CA 1
ATOM 1392 C C . PHE A 1 188 ? 18.784 -13.196 -0.651 1.00 60.72 188 PHE A C 1
ATOM 1394 O O . PHE A 1 188 ? 19.861 -13.820 -0.494 1.00 60.72 188 PHE A O 1
#